Protein AF-A0A0Q9PG73-F1 (afdb_monomer_lite)

pLDDT: mean 90.44, std 10.52, range [40.94, 98.5]

Radius of gyration: 29.48 Å; chains: 1; bounding box: 62×50×81 Å

Structure (mmCIF, N/CA/C/O backbone):
data_AF-A0A0Q9PG73-F1
#
_entry.id   AF-A0A0Q9PG73-F1
#
loop_
_atom_site.group_PDB
_atom_site.id
_atom_site.type_symbol
_atom_site.label_atom_id
_atom_site.label_alt_id
_atom_site.label_comp_id
_atom_site.label_asym_id
_atom_site.label_entity_id
_atom_site.label_seq_id
_atom_site.pdbx_PDB_ins_code
_atom_site.Cartn_x
_atom_site.Cartn_y
_atom_site.Cartn_z
_atom_site.occupancy
_atom_site.B_iso_or_equiv
_atom_site.auth_seq_id
_atom_site.auth_comp_id
_atom_site.auth_asym_id
_atom_site.auth_atom_id
_atom_site.pdbx_PDB_model_num
ATOM 1 N N . MET A 1 1 ? -21.170 -29.227 -7.317 1.00 40.94 1 MET A N 1
ATOM 2 C CA . MET A 1 1 ? -20.115 -28.206 -7.145 1.00 40.94 1 MET A CA 1
ATOM 3 C C . MET A 1 1 ? -20.788 -26.992 -6.541 1.00 40.94 1 MET A C 1
ATOM 5 O O . MET A 1 1 ? -21.619 -26.403 -7.214 1.00 40.94 1 MET A O 1
ATOM 9 N N . THR A 1 2 ? -20.530 -26.699 -5.271 1.00 44.09 2 THR A N 1
ATOM 10 C CA . THR A 1 2 ? -21.043 -25.506 -4.589 1.00 44.09 2 THR A CA 1
ATOM 11 C C . THR A 1 2 ? -20.292 -24.286 -5.115 1.00 44.09 2 THR A C 1
ATOM 13 O O . THR A 1 2 ? -19.067 -24.222 -5.042 1.00 44.09 2 THR A O 1
ATOM 16 N N . THR A 1 3 ? -21.015 -23.360 -5.733 1.00 53.47 3 THR A N 1
ATOM 17 C CA . THR A 1 3 ? -20.531 -22.005 -6.008 1.00 53.47 3 THR A CA 1
ATOM 18 C C . THR A 1 3 ? -20.225 -21.351 -4.664 1.00 53.47 3 THR A C 1
ATOM 20 O O . THR A 1 3 ? -21.107 -21.327 -3.810 1.00 53.47 3 THR A O 1
ATOM 23 N N . MET A 1 4 ? -18.985 -20.902 -4.438 1.00 59.22 4 MET A N 1
ATOM 24 C CA . MET A 1 4 ? -18.687 -20.098 -3.249 1.00 59.22 4 MET A CA 1
ATOM 25 C C . MET A 1 4 ? -19.443 -18.776 -3.366 1.00 59.22 4 MET A C 1
ATOM 27 O O . MET A 1 4 ? -19.473 -18.181 -4.446 1.00 59.22 4 MET A O 1
ATOM 31 N N . GLU A 1 5 ? -20.095 -18.368 -2.283 1.00 69.62 5 GLU A N 1
ATOM 32 C CA . GLU A 1 5 ? -20.787 -17.086 -2.228 1.00 69.62 5 GLU A CA 1
ATOM 33 C C . GLU A 1 5 ? -19.763 -15.939 -2.304 1.00 69.62 5 GLU A C 1
ATOM 35 O O . GLU A 1 5 ? -18.642 -16.081 -1.807 1.00 69.62 5 GLU A O 1
ATOM 40 N N . PRO A 1 6 ? -20.095 -14.828 -2.982 1.00 75.75 6 PRO A N 1
ATOM 41 C CA . PRO A 1 6 ? -19.222 -13.663 -3.037 1.00 75.75 6 PRO A CA 1
ATOM 42 C C . PRO A 1 6 ? -19.011 -13.085 -1.632 1.00 75.75 6 PRO A C 1
ATOM 44 O O . PRO A 1 6 ? -19.970 -12.871 -0.895 1.00 75.75 6 PRO A O 1
ATOM 47 N N . ILE A 1 7 ? -17.752 -12.806 -1.290 1.00 84.50 7 ILE A N 1
ATOM 48 C CA . ILE A 1 7 ? -17.371 -12.166 -0.027 1.00 84.50 7 ILE A CA 1
ATOM 49 C C . ILE A 1 7 ? -17.386 -10.654 -0.230 1.00 84.50 7 ILE A C 1
ATOM 51 O O . ILE A 1 7 ? -16.750 -10.141 -1.153 1.00 84.50 7 ILE A O 1
ATOM 55 N N . PHE A 1 8 ? -18.066 -9.943 0.662 1.00 90.50 8 PHE A N 1
ATOM 56 C CA . PHE A 1 8 ? -18.038 -8.487 0.731 1.00 90.50 8 PHE A CA 1
ATOM 57 C C . PHE A 1 8 ? -17.274 -8.062 1.982 1.00 90.50 8 PHE A C 1
ATOM 59 O O . PHE A 1 8 ? -17.394 -8.687 3.031 1.00 90.50 8 PHE A O 1
ATOM 66 N N . PHE A 1 9 ? -16.494 -6.994 1.894 1.00 94.69 9 PHE A N 1
ATOM 67 C CA . PHE A 1 9 ? -15.826 -6.393 3.045 1.00 94.69 9 PHE A CA 1
ATOM 68 C C . PHE A 1 9 ? -15.816 -4.876 2.890 1.00 94.69 9 PHE A C 1
ATOM 70 O O . PHE A 1 9 ? -15.986 -4.361 1.783 1.00 94.69 9 PHE A O 1
ATOM 77 N N . ILE A 1 10 ? -15.633 -4.166 3.999 1.00 97.44 10 ILE A N 1
ATOM 78 C CA . ILE A 1 10 ? -15.478 -2.710 3.993 1.00 97.44 10 ILE A CA 1
ATOM 79 C C . ILE A 1 10 ? -14.014 -2.363 4.209 1.00 97.44 10 ILE A C 1
ATOM 81 O O . ILE A 1 10 ? -13.344 -2.962 5.047 1.00 97.44 10 ILE A O 1
ATOM 85 N N . HIS A 1 11 ? -13.536 -1.366 3.473 1.00 97.75 11 HIS A N 1
ATOM 86 C CA . HIS A 1 11 ? -12.210 -0.794 3.641 1.00 97.75 11 HIS A CA 1
ATOM 87 C C . HIS A 1 11 ? -12.336 0.682 4.021 1.00 97.75 11 HIS A C 1
ATOM 89 O O . HIS A 1 11 ? -12.923 1.474 3.288 1.00 97.75 11 HIS A O 1
ATOM 95 N N . LEU A 1 12 ? -11.811 1.020 5.193 1.00 97.69 12 LEU A N 1
ATOM 96 C CA . LEU A 1 12 ? -11.658 2.369 5.723 1.00 97.69 12 LEU A CA 1
ATOM 97 C C . LEU A 1 12 ? -10.162 2.670 5.891 1.00 97.69 12 LEU A C 1
ATOM 99 O O . LEU A 1 12 ? -9.329 1.764 5.942 1.00 97.69 12 LEU A O 1
ATOM 103 N N . THR A 1 13 ? -9.808 3.945 6.001 1.00 97.06 13 THR A N 1
ATOM 104 C CA . THR A 1 13 ? -8.422 4.385 6.198 1.00 97.06 13 THR A CA 1
ATOM 105 C C . THR A 1 13 ? -8.398 5.772 6.836 1.00 97.06 13 THR A C 1
ATOM 107 O O . THR A 1 13 ? -9.412 6.473 6.777 1.00 97.06 13 THR A O 1
ATOM 110 N N . ASP A 1 14 ? -7.273 6.143 7.451 1.00 95.56 14 ASP A N 1
ATOM 111 C CA . ASP A 1 14 ? -6.973 7.508 7.908 1.00 95.56 14 ASP A CA 1
ATOM 112 C C . ASP A 1 14 ? -8.052 8.078 8.842 1.00 95.56 14 ASP A C 1
ATOM 114 O O . ASP A 1 14 ? -8.561 9.192 8.683 1.00 95.56 14 ASP A O 1
ATOM 118 N N . ILE A 1 15 ? -8.447 7.270 9.829 1.00 96.56 15 ILE A N 1
ATOM 119 C CA . ILE A 1 15 ? -9.531 7.621 10.752 1.00 96.56 15 ILE A CA 1
ATOM 120 C C . ILE A 1 15 ? -9.100 8.646 11.808 1.00 96.56 15 ILE A C 1
ATOM 122 O O . ILE A 1 15 ? -9.974 9.307 12.362 1.00 96.56 15 ILE A O 1
ATOM 126 N N . HIS A 1 16 ? -7.795 8.790 12.082 1.00 96.75 16 HIS A N 1
ATOM 127 C CA . HIS A 1 16 ? -7.194 9.793 12.971 1.00 96.75 16 HIS A CA 1
ATOM 128 C C . HIS A 1 16 ? -8.004 10.081 14.245 1.00 96.75 16 HIS A C 1
ATOM 130 O O . HIS A 1 16 ? -8.399 11.215 14.529 1.00 96.75 16 HIS A O 1
ATOM 136 N N . ILE A 1 17 ? -8.286 9.037 15.018 1.00 97.06 17 ILE A N 1
ATOM 137 C CA . ILE A 1 17 ? -9.048 9.152 16.258 1.00 97.06 17 ILE A CA 1
ATOM 138 C C . ILE A 1 17 ? -8.227 9.875 17.332 1.00 97.06 17 ILE A C 1
ATOM 140 O O . ILE A 1 17 ? -7.039 9.614 17.514 1.00 97.06 17 ILE A O 1
ATOM 144 N N . SER A 1 18 ? -8.897 10.753 18.073 1.00 95.31 18 SER A N 1
ATOM 145 C CA . SER A 1 18 ? -8.363 11.402 19.270 1.00 95.31 18 SER A CA 1
ATOM 146 C C . SER A 1 18 ? -9.252 11.095 20.468 1.00 95.31 18 SER A C 1
ATOM 148 O O . SER A 1 18 ? -10.478 11.004 20.338 1.00 95.31 18 SER A O 1
ATOM 150 N N . ALA A 1 19 ? -8.645 10.957 21.642 1.00 95.19 19 ALA A N 1
ATOM 151 C CA . ALA A 1 19 ? -9.358 10.850 22.901 1.00 95.19 19 ALA A CA 1
ATOM 152 C C . ALA A 1 19 ? -10.212 12.109 23.180 1.00 95.19 19 ALA A C 1
ATOM 154 O O . ALA A 1 19 ? -9.861 13.216 22.749 1.00 95.19 19 ALA A O 1
ATOM 155 N N . PRO A 1 20 ? -11.336 11.975 23.913 1.00 93.44 20 PRO A N 1
ATOM 156 C CA . PRO A 1 20 ? -12.199 13.103 24.245 1.00 93.44 20 PRO A CA 1
ATOM 157 C C . PRO A 1 20 ? -11.446 14.242 24.944 1.00 93.44 20 PRO A C 1
ATOM 159 O O . PRO A 1 20 ? -10.682 14.014 25.875 1.00 93.44 20 PRO A O 1
ATOM 162 N N . GLY A 1 21 ? -11.713 15.484 24.534 1.00 89.88 21 GLY A N 1
ATOM 163 C CA . GLY A 1 21 ? -11.092 16.684 25.113 1.00 89.88 21 GLY A CA 1
ATOM 164 C C . GLY A 1 21 ? -9.835 17.168 24.385 1.00 89.88 21 GLY A C 1
ATOM 165 O O . GLY A 1 21 ? -9.362 18.271 24.667 1.00 89.88 21 GLY A O 1
ATOM 166 N N . LYS A 1 22 ? -9.328 16.401 23.416 1.00 91.94 22 LYS A N 1
ATOM 167 C CA . LYS A 1 22 ? -8.266 16.839 22.506 1.00 91.94 22 LYS A CA 1
ATOM 168 C C . LYS A 1 22 ? -8.801 17.708 21.371 1.00 91.94 22 LYS A C 1
ATOM 170 O O . LYS A 1 22 ? -10.003 17.787 21.125 1.00 91.94 22 LYS A O 1
ATOM 175 N N . LYS A 1 23 ? -7.892 18.411 20.690 1.00 88.12 23 LYS A N 1
ATOM 176 C CA . LYS A 1 23 ? -8.254 19.308 19.590 1.00 88.12 23 LYS A CA 1
ATOM 177 C C . LYS A 1 23 ? -8.699 18.484 18.369 1.00 88.12 23 LYS A C 1
ATOM 179 O O . LYS A 1 23 ? -7.921 17.656 17.910 1.00 88.12 23 LYS A O 1
ATOM 184 N N . PRO A 1 24 ? -9.880 18.755 17.790 1.00 85.31 24 PRO A N 1
ATOM 185 C CA . PRO A 1 24 ? -10.366 18.009 16.636 1.00 85.31 24 PRO A CA 1
ATOM 186 C C . PRO A 1 24 ? -9.544 18.279 15.371 1.00 85.31 24 PRO A C 1
ATOM 188 O O . PRO A 1 24 ? -9.166 19.424 15.078 1.00 85.31 24 PRO A O 1
ATOM 191 N N . LEU A 1 25 ? -9.339 17.229 14.575 1.00 86.19 25 LEU A N 1
ATOM 192 C CA . LEU A 1 25 ? -8.678 17.295 13.275 1.00 86.19 25 LEU A CA 1
ATOM 193 C C . LEU A 1 25 ? -9.542 18.096 12.293 1.00 86.19 25 LEU A C 1
ATOM 195 O O . LEU A 1 25 ? -10.678 17.735 12.007 1.00 86.19 25 LEU A O 1
ATOM 199 N N . PHE A 1 26 ? -9.027 19.225 11.800 1.00 88.31 26 PHE A N 1
ATOM 200 C CA . PHE A 1 26 ? -9.772 20.161 10.939 1.00 88.31 26 PHE A CA 1
ATOM 201 C C . PHE A 1 26 ? -11.131 20.622 11.511 1.00 88.31 26 PHE A C 1
ATOM 203 O O . PHE A 1 26 ? -12.021 21.013 10.758 1.00 88.31 26 PHE A O 1
ATOM 210 N N . GLY A 1 27 ? -11.303 20.599 12.839 1.00 87.50 27 GLY A N 1
ATOM 211 C CA . GLY A 1 27 ? -12.587 20.918 13.473 1.00 87.50 27 GLY A CA 1
ATOM 212 C C . GLY A 1 27 ? -13.641 19.811 13.354 1.00 87.50 27 GLY A C 1
ATOM 213 O O . GLY A 1 27 ? -14.810 20.067 13.629 1.00 87.50 27 GLY A O 1
ATOM 214 N N . LEU A 1 28 ? -13.249 18.607 12.931 1.00 89.25 28 LEU A N 1
ATOM 215 C CA . LEU A 1 28 ? -14.112 17.440 12.814 1.00 89.25 28 LEU A CA 1
ATOM 216 C C . LEU A 1 28 ? -13.877 16.470 13.973 1.00 89.25 28 LEU A C 1
ATOM 218 O O . LEU A 1 28 ? -12.748 16.073 14.258 1.00 89.25 28 LEU A O 1
ATOM 222 N N . GLU A 1 29 ? -14.971 16.035 14.591 1.00 92.94 29 GLU A N 1
ATOM 223 C CA . GLU A 1 29 ? -14.966 14.934 15.551 1.00 92.94 29 GLU A CA 1
ATOM 224 C C . GLU A 1 29 ? -14.886 13.601 14.801 1.00 92.94 29 GLU A C 1
ATOM 226 O O . GLU A 1 29 ? -15.895 13.012 14.400 1.00 92.94 29 GLU A O 1
ATOM 231 N N . MET A 1 30 ? -13.662 13.117 14.582 1.00 95.12 30 MET A N 1
ATOM 232 C CA . MET A 1 30 ? -13.415 11.899 13.803 1.00 95.12 30 MET A CA 1
ATOM 233 C C . MET A 1 30 ? -14.081 10.658 14.407 1.00 95.12 30 MET A C 1
ATOM 235 O O . MET A 1 30 ? -14.557 9.791 13.674 1.00 95.12 30 MET A O 1
ATOM 239 N N . SER A 1 31 ? -14.220 10.609 15.736 1.00 95.69 31 SER A N 1
ATOM 240 C CA . SER A 1 31 ? -14.957 9.531 16.402 1.00 95.69 31 SER A CA 1
ATOM 241 C C . SER A 1 31 ? -16.438 9.501 16.007 1.00 95.69 31 SER A C 1
ATOM 243 O O . SER A 1 31 ? -16.994 8.426 15.806 1.00 95.69 31 SER A O 1
ATOM 245 N N . GLU A 1 32 ? -17.088 10.653 15.823 1.00 95.38 32 GLU A N 1
ATOM 246 C CA . GLU A 1 32 ? -18.475 10.719 15.347 1.00 95.38 32 GLU A CA 1
ATOM 247 C C . GLU A 1 32 ? -18.589 10.335 13.871 1.00 95.38 32 GLU A C 1
ATOM 249 O O . GLU A 1 32 ? -19.537 9.651 13.485 1.00 95.38 32 GLU A O 1
ATOM 254 N N . LYS A 1 33 ? -17.605 10.720 13.048 1.00 96.31 33 LYS A N 1
ATOM 255 C CA . LYS A 1 33 ? -17.539 10.320 11.634 1.00 96.31 33 LYS A CA 1
ATOM 256 C C . LYS A 1 33 ? -17.417 8.809 11.480 1.00 96.31 33 LYS A C 1
ATOM 258 O O . LYS A 1 33 ? -18.149 8.236 10.676 1.00 96.31 33 LYS A O 1
ATOM 263 N N . LEU A 1 34 ? -16.563 8.170 12.278 1.00 97.56 34 LEU A N 1
ATOM 264 C CA . LEU A 1 34 ? -16.428 6.717 12.279 1.00 97.56 34 LEU A CA 1
ATOM 265 C C . LEU A 1 34 ? -17.736 6.037 12.701 1.00 97.56 34 LEU A C 1
ATOM 267 O O . LEU A 1 34 ? -18.209 5.152 11.995 1.00 97.56 34 LEU A O 1
ATOM 271 N N . ARG A 1 35 ? -18.384 6.504 13.779 1.00 97.88 35 ARG A N 1
ATOM 272 C CA . ARG A 1 35 ? -19.700 5.985 14.202 1.00 97.88 35 ARG A CA 1
ATOM 273 C C . ARG A 1 35 ? -20.760 6.122 13.111 1.00 97.88 35 ARG A C 1
ATOM 275 O O . ARG A 1 35 ? -21.555 5.208 12.908 1.00 97.88 35 ARG A O 1
ATOM 282 N N . ALA A 1 36 ? -20.782 7.252 12.406 1.00 97.69 36 ALA A N 1
ATOM 283 C CA . ALA A 1 36 ? -21.707 7.474 11.300 1.00 97.69 36 ALA A CA 1
ATOM 284 C C . ALA A 1 36 ? -21.437 6.511 10.132 1.00 97.69 36 ALA A C 1
ATOM 286 O O . ALA A 1 36 ? -22.379 5.906 9.623 1.00 97.69 36 ALA A O 1
ATOM 287 N N . ALA A 1 37 ? -20.168 6.305 9.766 1.00 97.25 37 ALA A N 1
ATOM 288 C CA . ALA A 1 37 ? -19.780 5.332 8.747 1.00 97.25 37 ALA A CA 1
ATOM 289 C C . ALA A 1 37 ? -20.182 3.904 9.153 1.00 97.25 37 ALA A C 1
ATOM 291 O O . ALA A 1 37 ? -20.825 3.200 8.380 1.00 97.25 37 ALA A O 1
ATOM 292 N N . CYS A 1 38 ? -19.906 3.488 10.392 1.00 97.44 38 CYS A N 1
ATOM 293 C CA . CYS A 1 38 ? -20.338 2.192 10.919 1.00 97.44 38 CYS A CA 1
ATOM 294 C C . CYS A 1 38 ? -21.868 2.053 10.947 1.00 97.44 38 CYS A C 1
ATOM 296 O O . CYS A 1 38 ? -22.396 0.977 10.664 1.00 97.44 38 CYS A O 1
ATOM 298 N N . ALA A 1 39 ? -22.605 3.131 11.225 1.00 97.19 39 ALA A N 1
ATOM 299 C CA . ALA A 1 39 ? -24.062 3.130 11.140 1.00 97.19 39 ALA A CA 1
ATOM 300 C C . ALA A 1 39 ? -24.573 2.905 9.714 1.00 97.19 39 ALA A C 1
ATOM 302 O O . ALA A 1 39 ? -25.528 2.150 9.538 1.00 97.19 39 ALA A O 1
ATOM 303 N N . GLU A 1 40 ? -23.925 3.499 8.714 1.00 97.12 40 GLU A N 1
ATOM 304 C CA . GLU A 1 40 ? -24.236 3.282 7.300 1.00 97.12 40 GLU A CA 1
ATOM 305 C C . GLU A 1 40 ? -23.885 1.859 6.847 1.00 97.12 40 GLU A C 1
ATOM 307 O O . GLU A 1 40 ? -24.686 1.210 6.181 1.00 97.12 40 GLU A O 1
ATOM 312 N N . ILE A 1 41 ? -22.758 1.298 7.297 1.00 96.12 41 ILE A N 1
ATOM 313 C CA . ILE A 1 41 ? -22.391 -0.097 6.998 1.00 96.12 41 ILE A CA 1
ATOM 314 C C . ILE A 1 41 ? -23.504 -1.069 7.430 1.00 96.12 41 ILE A C 1
ATOM 316 O O . ILE A 1 41 ? -23.811 -2.023 6.713 1.00 96.12 41 ILE A O 1
ATOM 320 N N . ARG A 1 42 ? -24.173 -0.816 8.564 1.00 95.06 42 ARG A N 1
ATOM 321 C CA . ARG A 1 42 ? -25.283 -1.666 9.037 1.00 95.06 42 ARG A CA 1
ATOM 322 C C . ARG A 1 42 ? -26.501 -1.651 8.110 1.00 95.06 42 ARG A C 1
ATOM 324 O O . ARG A 1 42 ? -27.248 -2.637 8.094 1.00 95.06 42 ARG A O 1
ATOM 331 N N . THR A 1 43 ? -26.715 -0.575 7.352 1.00 95.81 43 THR A N 1
ATOM 332 C CA . THR A 1 43 ? -27.872 -0.426 6.454 1.00 95.81 43 THR A CA 1
ATOM 333 C C . THR A 1 43 ? -27.640 -1.019 5.068 1.00 95.81 43 THR A C 1
ATOM 335 O O . THR A 1 43 ? -28.606 -1.169 4.321 1.00 95.81 43 THR A O 1
ATOM 338 N N . LEU A 1 44 ? -26.407 -1.419 4.738 1.00 94.12 44 LEU A N 1
ATOM 339 C CA . LEU A 1 44 ? -26.089 -2.049 3.459 1.00 94.12 44 LEU A CA 1
ATOM 340 C C . LEU A 1 44 ? -26.901 -3.337 3.244 1.00 94.12 44 LEU A C 1
ATOM 342 O O . LEU A 1 44 ? -27.067 -4.161 4.157 1.00 94.12 44 LEU A O 1
ATOM 346 N N . GLU A 1 45 ? -27.387 -3.504 2.011 1.00 90.06 45 GLU A N 1
ATOM 347 C CA . GLU A 1 45 ? -28.068 -4.722 1.554 1.00 90.06 45 GLU A CA 1
ATOM 348 C C . GLU A 1 45 ? -27.088 -5.898 1.474 1.00 90.06 45 GLU A C 1
ATOM 350 O O . GLU A 1 45 ? -27.367 -6.980 1.990 1.00 90.06 45 GLU A O 1
ATOM 355 N N . ALA A 1 46 ? -25.911 -5.668 0.881 1.00 87.62 46 ALA A N 1
ATOM 356 C CA . ALA A 1 46 ? -24.807 -6.616 0.917 1.00 87.62 46 ALA A CA 1
ATOM 357 C C . ALA A 1 46 ? -24.172 -6.592 2.312 1.00 87.62 46 ALA A C 1
ATOM 359 O O . ALA A 1 46 ? -23.627 -5.571 2.729 1.00 87.62 46 ALA A O 1
ATOM 360 N N . LYS A 1 47 ? -24.255 -7.710 3.041 1.00 89.06 47 LYS A N 1
ATOM 361 C CA . LYS A 1 47 ? -23.671 -7.828 4.380 1.00 89.06 47 LYS A CA 1
ATOM 362 C C . LYS A 1 47 ? -22.171 -8.119 4.276 1.00 89.06 47 LYS A C 1
ATOM 364 O O . LYS A 1 47 ? -21.817 -9.164 3.732 1.00 89.06 47 LYS A O 1
ATOM 369 N N . PRO A 1 48 ? -21.294 -7.216 4.751 1.00 93.69 48 PRO A N 1
ATOM 370 C CA . PRO A 1 48 ? -19.863 -7.479 4.753 1.00 93.69 48 PRO A CA 1
ATOM 371 C C . PRO A 1 48 ? -19.505 -8.548 5.791 1.00 93.69 48 PRO A C 1
ATOM 373 O O . PRO A 1 48 ? -20.146 -8.626 6.834 1.00 93.69 48 PRO A O 1
ATOM 376 N N . SER A 1 49 ? -18.468 -9.341 5.520 1.00 94.56 49 SER A N 1
ATOM 377 C CA . SER A 1 49 ? -17.938 -10.358 6.440 1.00 94.56 49 SER A CA 1
ATOM 378 C C . SER A 1 49 ? -16.963 -9.771 7.469 1.00 94.56 49 SER A C 1
ATOM 380 O O . SER A 1 49 ? -16.766 -10.360 8.526 1.00 94.56 49 SER A O 1
ATOM 382 N N . PHE A 1 50 ? -16.322 -8.639 7.159 1.00 96.50 50 PHE A N 1
ATOM 383 C CA . PHE A 1 50 ? -15.377 -7.937 8.035 1.00 96.50 50 PHE A CA 1
ATOM 384 C C . PHE A 1 50 ? -15.148 -6.489 7.566 1.00 96.50 50 PHE A C 1
ATOM 386 O O . PHE A 1 50 ? -15.506 -6.113 6.442 1.00 96.50 50 PHE A O 1
ATOM 393 N N . VAL A 1 51 ? -14.520 -5.685 8.424 1.00 98.00 51 VAL A N 1
ATOM 394 C CA . VAL A 1 51 ? -14.032 -4.332 8.117 1.00 98.00 51 VAL A CA 1
ATOM 395 C C . VAL A 1 51 ? -12.507 -4.309 8.226 1.00 98.00 51 VAL A C 1
ATOM 397 O O . VAL A 1 51 ? -11.942 -4.939 9.115 1.00 98.00 51 VAL A O 1
ATOM 400 N N . VAL A 1 52 ? -11.834 -3.578 7.341 1.00 98.25 52 VAL A N 1
ATOM 401 C CA . VAL A 1 52 ? -10.395 -3.288 7.416 1.00 98.25 52 VAL A CA 1
ATOM 402 C C . VAL A 1 52 ? -10.185 -1.786 7.554 1.00 98.25 52 VAL A C 1
ATOM 404 O O . VAL A 1 52 ? -10.757 -1.024 6.781 1.00 98.25 52 VAL A O 1
ATOM 407 N N . ILE A 1 53 ? -9.333 -1.371 8.490 1.00 98.44 53 ILE A N 1
ATOM 408 C CA . ILE A 1 53 ? -8.846 0.003 8.645 1.00 98.44 53 ILE A CA 1
ATOM 409 C C . ILE A 1 53 ? -7.337 0.004 8.370 1.00 98.44 53 ILE A C 1
ATOM 411 O O . ILE A 1 53 ? -6.566 -0.577 9.133 1.00 98.44 53 ILE A O 1
ATOM 415 N N . SER A 1 54 ? -6.903 0.609 7.264 1.00 96.94 54 SER A N 1
ATOM 416 C CA . SER A 1 54 ? -5.548 0.411 6.719 1.00 96.94 54 SER A CA 1
ATOM 417 C C . SER A 1 54 ? -4.465 1.386 7.195 1.00 96.94 54 SER A C 1
ATOM 419 O O . SER A 1 54 ? -3.485 1.578 6.480 1.00 96.94 54 SER A O 1
ATOM 421 N N . GLY A 1 55 ? -4.600 1.969 8.384 1.00 94.56 55 GLY A N 1
ATOM 422 C CA . GLY A 1 55 ? -3.580 2.845 8.962 1.00 94.56 55 GLY A CA 1
ATOM 423 C C . GLY A 1 55 ? -4.101 4.206 9.389 1.00 94.56 55 GLY A C 1
ATOM 424 O O . GLY A 1 55 ? -5.282 4.518 9.214 1.00 94.56 55 GLY A O 1
ATOM 425 N N . ASP A 1 56 ? -3.191 4.974 9.988 1.00 96.06 56 ASP A N 1
ATOM 426 C CA . ASP A 1 56 ? -3.413 6.301 10.557 1.00 96.06 56 ASP A CA 1
ATOM 427 C C . ASP A 1 56 ? -4.632 6.296 11.487 1.00 96.06 56 ASP A C 1
ATOM 429 O O . ASP A 1 56 ? -5.612 7.034 11.342 1.00 96.06 56 ASP A O 1
ATOM 433 N N . LEU A 1 57 ? -4.570 5.365 12.446 1.00 97.31 57 LEU A N 1
ATOM 434 C CA . LEU A 1 57 ? -5.671 5.044 13.347 1.00 97.31 57 LEU A CA 1
ATOM 435 C C . LEU A 1 57 ? -5.938 6.174 14.339 1.00 97.31 57 LEU A C 1
ATOM 437 O O . LEU A 1 57 ? -7.082 6.419 14.722 1.00 97.31 57 LEU A O 1
ATOM 441 N N . THR A 1 58 ? -4.882 6.855 14.770 1.00 95.94 58 THR A N 1
ATOM 442 C CA . THR A 1 58 ? -4.943 7.934 15.760 1.00 95.94 58 THR A CA 1
ATOM 443 C C . THR A 1 58 ? -4.322 9.220 15.220 1.00 95.94 58 THR A C 1
ATOM 445 O O . THR A 1 58 ? -3.621 9.209 14.206 1.00 95.94 58 THR A O 1
ATOM 448 N N . HIS A 1 59 ? -4.646 10.361 15.836 1.00 93.25 59 HIS A N 1
ATOM 449 C CA . HIS A 1 59 ? -4.094 11.650 15.410 1.00 93.25 59 HIS A CA 1
ATOM 450 C C . HIS A 1 59 ? -2.752 11.969 16.077 1.00 93.25 59 HIS A C 1
ATOM 452 O O . HIS A 1 59 ? -1.783 12.248 15.370 1.00 93.25 59 HIS A O 1
ATOM 458 N N . ASP A 1 60 ? -2.697 11.924 17.415 1.00 91.31 60 ASP A N 1
ATOM 459 C CA . ASP A 1 60 ? -1.479 12.253 18.166 1.00 91.31 60 ASP A CA 1
ATOM 460 C C . ASP A 1 60 ? -0.623 11.012 18.444 1.00 91.31 60 ASP A C 1
ATOM 462 O O . ASP A 1 60 ? 0.581 11.136 18.678 1.00 91.31 60 ASP A O 1
ATOM 466 N N . GLY A 1 61 ? -1.227 9.818 18.410 1.00 92.06 61 GLY A N 1
ATOM 467 C CA . GLY A 1 61 ? -0.482 8.568 18.518 1.00 92.06 61 GLY A CA 1
ATOM 468 C C . GLY A 1 61 ? -0.050 8.192 19.932 1.00 92.06 61 GLY A C 1
ATOM 469 O O . GLY A 1 61 ? 0.860 7.379 20.106 1.00 92.06 61 GLY A O 1
ATOM 470 N N . ASP A 1 62 ? -0.676 8.778 20.953 1.00 94.81 62 ASP A N 1
ATOM 471 C CA . ASP A 1 62 ? -0.383 8.469 22.349 1.00 94.81 62 ASP A CA 1
ATOM 472 C C . ASP A 1 62 ? -1.288 7.380 22.942 1.00 94.81 62 ASP A C 1
ATOM 474 O O . ASP A 1 62 ? -2.254 6.898 22.348 1.00 94.81 62 ASP A O 1
ATOM 478 N N . LEU A 1 63 ? -0.931 6.957 24.154 1.00 97.12 63 LEU A N 1
ATOM 479 C CA . LEU A 1 63 ? -1.582 5.858 24.860 1.00 97.12 63 LEU A CA 1
ATOM 480 C C . LEU A 1 63 ? -3.071 6.118 25.136 1.00 97.12 63 LEU A C 1
ATOM 482 O O . LEU A 1 63 ? -3.871 5.180 25.160 1.00 97.12 63 LEU A O 1
ATOM 486 N N . GLU A 1 64 ? -3.451 7.373 25.378 1.00 97.56 64 GLU A N 1
ATOM 487 C CA . GLU A 1 64 ? -4.840 7.727 25.663 1.00 97.56 64 GLU A CA 1
ATOM 488 C C . GLU A 1 64 ? -5.704 7.581 24.408 1.00 97.56 64 GLU A C 1
ATOM 490 O O . GLU A 1 64 ? -6.790 6.993 24.481 1.00 97.56 64 GLU A O 1
ATOM 495 N N . ASP A 1 65 ? -5.190 8.020 23.255 1.00 96.94 65 ASP A N 1
ATOM 496 C CA . ASP A 1 65 ? -5.853 7.849 21.961 1.00 96.94 65 ASP A CA 1
ATOM 497 C C . ASP A 1 65 ? -6.085 6.372 21.645 1.00 96.94 65 ASP A C 1
ATOM 499 O O . ASP A 1 65 ? -7.199 6.000 21.279 1.00 96.94 65 ASP A O 1
ATOM 503 N N . TYR A 1 66 ? -5.088 5.506 21.850 1.00 98.44 66 TYR A N 1
ATOM 504 C CA . TYR A 1 66 ? -5.238 4.072 21.579 1.00 98.44 66 TYR A CA 1
ATOM 505 C C . TYR A 1 66 ? -6.215 3.371 22.526 1.00 98.44 66 TYR A C 1
ATOM 507 O O . TYR A 1 66 ? -7.020 2.554 22.075 1.00 98.44 66 TYR A O 1
ATOM 515 N N . ARG A 1 67 ? -6.224 3.728 23.817 1.00 98.50 67 ARG A N 1
ATOM 516 C CA . ARG A 1 67 ? -7.222 3.209 24.773 1.00 98.50 67 ARG A CA 1
ATOM 517 C C . ARG A 1 67 ? -8.637 3.642 24.409 1.00 98.50 67 ARG A C 1
ATOM 519 O O . ARG A 1 67 ? -9.591 2.885 24.602 1.00 98.50 67 ARG A O 1
ATOM 526 N N . PHE A 1 68 ? -8.799 4.866 23.913 1.00 98.31 68 PHE A N 1
ATOM 527 C CA . PHE A 1 68 ? -10.089 5.342 23.433 1.00 98.31 68 PHE A CA 1
ATOM 528 C C . PHE A 1 68 ? -10.492 4.665 22.118 1.00 98.31 68 PHE A C 1
ATOM 530 O O . PHE A 1 68 ? -11.629 4.204 22.007 1.00 98.31 68 PHE A O 1
ATOM 537 N N . LEU A 1 69 ? -9.563 4.535 21.167 1.00 98.44 69 LEU A N 1
ATOM 538 C CA . LEU A 1 69 ? -9.755 3.816 19.908 1.00 98.44 69 LEU A CA 1
ATOM 539 C C . LEU A 1 69 ? -10.223 2.381 20.160 1.00 98.44 69 LEU A C 1
ATOM 541 O O . LEU A 1 69 ? -11.194 1.957 19.543 1.00 98.44 69 LEU A O 1
ATOM 545 N N . LYS A 1 70 ? -9.593 1.655 21.093 1.00 98.50 70 LYS A N 1
ATOM 546 C CA . LYS A 1 70 ? -9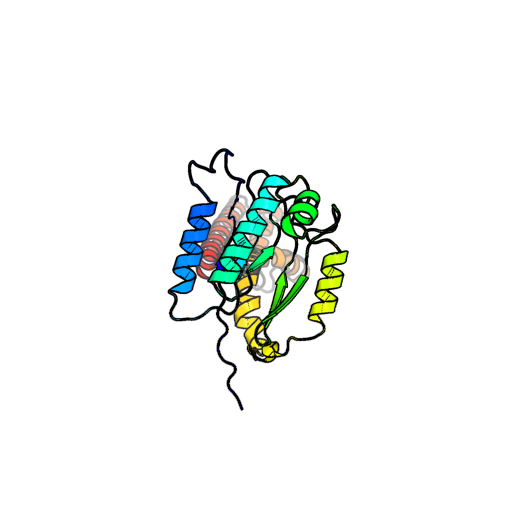.988 0.289 21.463 1.00 98.50 70 LYS A CA 1
ATOM 547 C C . LYS A 1 70 ? -11.445 0.220 21.898 1.00 98.50 70 LYS A C 1
ATOM 549 O O . LYS A 1 70 ? -12.224 -0.527 21.320 1.00 98.50 70 LYS A O 1
ATOM 554 N N . LYS A 1 71 ? -11.842 1.071 22.850 1.00 98.50 71 LYS A N 1
ATOM 555 C CA . LYS A 1 71 ? -13.234 1.147 23.327 1.00 98.50 71 LYS A CA 1
ATOM 556 C C . LYS A 1 71 ? -14.215 1.499 22.210 1.00 98.50 71 LYS A C 1
ATOM 558 O O . LYS A 1 71 ? -15.333 0.992 22.203 1.00 98.50 71 LYS A O 1
ATOM 563 N N . LEU A 1 72 ? -13.820 2.395 21.305 1.00 98.50 72 LEU A N 1
ATOM 564 C CA . LEU A 1 72 ? -14.635 2.801 20.164 1.00 98.50 72 LEU A CA 1
ATOM 565 C C . LEU A 1 72 ? -14.826 1.641 19.181 1.00 98.50 72 LEU A C 1
ATOM 567 O O . LEU A 1 72 ? -15.963 1.342 18.828 1.00 98.50 72 LEU A O 1
ATOM 571 N N . LEU A 1 73 ? -13.743 0.978 18.773 1.00 98.44 73 LEU A N 1
ATOM 572 C CA . LEU A 1 73 ? -13.802 -0.135 17.828 1.00 98.44 73 LEU A CA 1
ATOM 573 C C . LEU A 1 73 ? -14.483 -1.368 18.426 1.00 98.44 73 LEU A C 1
ATOM 575 O O . LEU A 1 73 ? -15.293 -1.965 17.731 1.00 98.44 73 LEU A O 1
ATOM 579 N N . ASP A 1 74 ? -14.275 -1.687 19.707 1.00 98.50 74 ASP A N 1
ATOM 580 C CA . ASP A 1 74 ? -15.001 -2.769 20.393 1.00 98.50 74 ASP A CA 1
ATOM 581 C C . ASP A 1 74 ? -16.519 -2.532 20.377 1.00 98.50 74 ASP A C 1
ATOM 583 O O . ASP A 1 74 ? -17.309 -3.455 20.167 1.00 98.50 74 ASP A O 1
ATOM 587 N N . ALA A 1 75 ? -16.943 -1.283 20.598 1.00 98.38 75 ALA A N 1
ATOM 588 C CA . ALA A 1 75 ? -18.353 -0.919 20.566 1.00 98.38 75 ALA A CA 1
ATOM 589 C C . ALA A 1 75 ? -18.934 -1.027 19.149 1.00 98.38 75 ALA A C 1
ATOM 591 O O . ALA A 1 75 ? -20.031 -1.561 18.979 1.00 98.38 75 ALA A O 1
ATOM 592 N N . GLU A 1 76 ? -18.212 -0.552 18.130 1.00 98.38 76 GLU A N 1
ATOM 593 C CA . GLU A 1 76 ? -18.669 -0.654 16.741 1.00 98.38 76 GLU A CA 1
ATOM 594 C C . GLU A 1 76 ? -18.643 -2.097 16.223 1.00 98.38 76 GLU A C 1
ATOM 596 O O . GLU A 1 76 ? -19.584 -2.503 15.547 1.00 98.38 76 GLU A O 1
ATOM 601 N N . GLU A 1 77 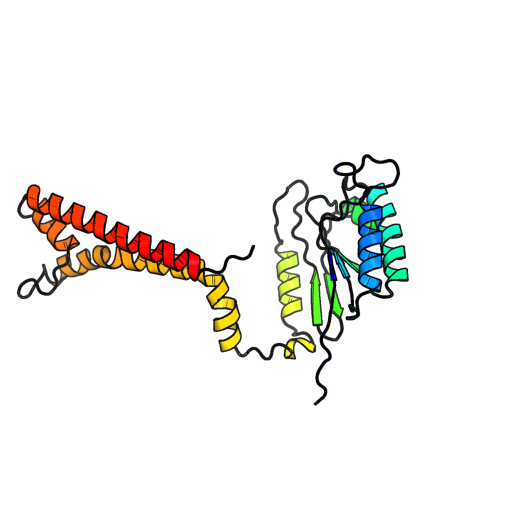? -17.645 -2.903 16.588 1.00 97.75 77 GLU A N 1
ATOM 602 C CA . GLU A 1 77 ? -17.584 -4.337 16.287 1.00 97.75 77 GLU A CA 1
ATOM 603 C C . GLU A 1 77 ? -18.792 -5.073 16.885 1.00 97.75 77 GLU A C 1
ATOM 605 O O . GLU A 1 77 ? -19.480 -5.815 16.179 1.00 97.75 77 GLU A O 1
ATOM 610 N N . ALA A 1 78 ? -19.136 -4.791 18.147 1.00 97.88 78 ALA A N 1
ATOM 611 C CA . ALA A 1 78 ? -20.317 -5.360 18.795 1.00 97.88 78 ALA A CA 1
ATOM 612 C C . ALA A 1 78 ? -21.637 -4.950 18.113 1.00 97.88 78 ALA A C 1
ATOM 614 O O . ALA A 1 78 ? -22.577 -5.745 18.061 1.00 97.88 78 ALA A O 1
ATOM 615 N N . LEU A 1 79 ? -21.726 -3.725 17.580 1.00 97.12 79 LEU A N 1
ATOM 616 C CA . LEU A 1 79 ? -22.906 -3.237 16.855 1.00 97.12 79 LEU A CA 1
ATOM 617 C C . LEU A 1 79 ? -23.002 -3.779 15.425 1.00 97.12 79 LEU A C 1
ATOM 619 O O . LEU A 1 79 ? -24.107 -3.998 14.925 1.00 97.12 79 LEU A O 1
ATOM 623 N N . LEU A 1 80 ? -21.867 -3.938 14.747 1.00 96.44 80 LEU A N 1
ATOM 624 C CA . LEU A 1 80 ? -21.781 -4.471 13.390 1.00 96.44 80 LEU A CA 1
ATOM 625 C C . LEU A 1 80 ? -21.981 -5.992 13.367 1.00 96.44 80 LEU A C 1
ATOM 627 O O . LEU A 1 80 ? -22.551 -6.514 12.410 1.00 96.44 80 LEU A O 1
ATOM 631 N N . GLY A 1 81 ? -21.534 -6.693 14.412 1.00 96.56 81 GLY A N 1
ATOM 632 C CA . GLY A 1 81 ? -21.556 -8.153 14.496 1.00 96.56 81 GLY A CA 1
ATOM 633 C C . GLY A 1 81 ? -20.508 -8.840 13.614 1.00 96.56 81 GLY A C 1
ATOM 634 O O . GLY A 1 81 ? -20.635 -10.032 13.343 1.00 96.56 81 GLY A O 1
ATOM 635 N N . ILE A 1 82 ? -19.500 -8.096 13.151 1.00 96.06 82 ILE A N 1
ATOM 636 C CA . ILE A 1 82 ? -18.400 -8.567 12.299 1.00 96.06 82 ILE A CA 1
ATOM 637 C C . ILE A 1 82 ? -17.081 -7.944 12.763 1.00 96.06 82 ILE A C 1
ATOM 639 O O . ILE A 1 82 ? -17.104 -6.810 13.245 1.00 96.06 82 ILE A O 1
ATOM 643 N N . PRO A 1 83 ? -15.943 -8.639 12.599 1.00 97.06 83 PRO A N 1
ATOM 644 C CA . PRO A 1 83 ? -14.665 -8.170 13.116 1.00 97.06 83 PRO A CA 1
ATOM 645 C C . PRO A 1 83 ? -14.149 -6.930 12.380 1.00 97.06 83 PRO A C 1
ATOM 647 O O . PRO A 1 83 ? -14.305 -6.798 11.156 1.00 97.06 83 PRO A O 1
ATOM 650 N N . ILE A 1 84 ? -13.475 -6.053 13.125 1.00 98.31 84 ILE A N 1
ATOM 651 C CA . ILE A 1 84 ? -12.731 -4.910 12.595 1.00 98.31 84 ILE A CA 1
ATOM 652 C C . ILE A 1 84 ? -11.229 -5.197 12.697 1.00 98.31 84 ILE A C 1
ATOM 654 O O . ILE A 1 84 ? -10.647 -5.300 13.774 1.00 98.31 84 ILE A O 1
ATOM 658 N N . HIS A 1 85 ? -10.574 -5.287 11.546 1.00 98.25 85 HIS A N 1
ATOM 659 C CA . HIS A 1 85 ? -9.138 -5.507 11.428 1.00 98.25 85 HIS A CA 1
ATOM 660 C C . HIS A 1 85 ? -8.409 -4.192 11.169 1.00 98.25 85 HIS A C 1
ATOM 662 O O . HIS A 1 85 ? -8.822 -3.408 10.320 1.00 98.25 85 HIS A O 1
ATOM 668 N N . VAL A 1 86 ? -7.293 -3.964 11.858 1.00 98.12 86 VAL A N 1
ATOM 669 C CA . VAL A 1 86 ? -6.498 -2.735 11.715 1.00 98.12 86 VAL A CA 1
ATOM 670 C C . VAL A 1 86 ? -5.088 -3.027 11.200 1.00 98.12 86 VAL A C 1
ATOM 672 O O . VAL A 1 86 ? -4.536 -4.100 11.458 1.00 98.12 86 VAL A O 1
ATOM 675 N N . ALA A 1 87 ? -4.510 -2.072 10.477 1.00 97.25 87 ALA A N 1
ATOM 676 C CA . ALA A 1 87 ? -3.079 -1.943 10.200 1.00 97.25 87 ALA A CA 1
ATOM 677 C C . ALA A 1 87 ? -2.574 -0.599 10.745 1.00 97.25 87 ALA A C 1
ATOM 679 O O . ALA A 1 87 ? -3.369 0.295 11.021 1.00 97.25 87 ALA A O 1
ATOM 680 N N . LEU A 1 88 ? -1.255 -0.470 10.903 1.00 95.75 88 LEU A N 1
ATOM 681 C CA . LEU A 1 88 ? -0.620 0.776 11.337 1.00 95.75 88 LEU A CA 1
ATOM 682 C C . LEU A 1 88 ? -0.207 1.622 10.132 1.00 95.75 88 LEU A C 1
ATOM 684 O O . LEU A 1 88 ? 0.372 1.090 9.182 1.00 95.75 88 LEU A O 1
ATOM 688 N N . GLY A 1 89 ? -0.462 2.927 10.208 1.00 94.44 89 GLY A N 1
ATOM 689 C CA . GLY A 1 89 ? 0.025 3.927 9.255 1.00 94.44 89 GLY A CA 1
ATOM 690 C C . GLY A 1 89 ? 1.228 4.702 9.794 1.00 94.44 89 GLY A C 1
ATOM 691 O O . GLY A 1 89 ? 1.794 4.363 10.832 1.00 94.44 89 GLY A O 1
ATOM 692 N N . ASN A 1 90 ? 1.676 5.736 9.090 1.00 91.25 90 ASN A N 1
ATOM 693 C CA . ASN A 1 90 ? 2.840 6.528 9.500 1.00 91.25 90 ASN A CA 1
ATOM 694 C C . ASN A 1 90 ? 2.572 7.464 10.689 1.00 91.25 90 ASN A C 1
ATOM 696 O O . ASN A 1 90 ? 3.536 7.869 11.336 1.00 91.25 90 ASN A O 1
ATOM 700 N N . HIS A 1 91 ? 1.314 7.799 10.983 1.00 89.00 91 HIS A N 1
ATOM 701 C CA . HIS A 1 91 ? 0.936 8.574 12.172 1.00 89.00 91 HIS A CA 1
ATOM 702 C C . HIS A 1 91 ? 0.794 7.726 13.439 1.00 89.00 91 HIS A C 1
ATOM 704 O O . HIS A 1 91 ? 0.668 8.270 14.532 1.00 89.00 91 HIS A O 1
ATOM 710 N N . ASP A 1 92 ? 0.834 6.403 13.307 1.00 94.56 92 ASP A N 1
ATOM 711 C CA . ASP A 1 92 ? 0.704 5.503 14.442 1.00 94.56 92 ASP A CA 1
ATOM 712 C C . ASP A 1 92 ? 2.039 5.260 15.169 1.00 94.56 92 ASP A C 1
ATOM 714 O O . ASP A 1 92 ? 3.124 5.405 14.603 1.00 94.56 92 ASP A O 1
ATOM 718 N N . PHE A 1 93 ? 1.988 4.800 16.420 1.00 94.81 93 PHE A N 1
ATOM 719 C CA . PHE A 1 93 ? 3.178 4.447 17.201 1.00 94.81 93 PHE A CA 1
ATOM 720 C C . PHE A 1 93 ? 3.014 3.078 17.849 1.00 94.81 93 PHE A C 1
ATOM 722 O O . PHE A 1 93 ? 2.021 2.802 18.514 1.00 94.81 93 PHE A O 1
ATOM 729 N N . ARG A 1 94 ? 4.017 2.211 17.671 1.00 95.06 94 ARG A N 1
ATOM 730 C CA . ARG A 1 94 ? 3.929 0.786 18.031 1.00 95.06 94 ARG A CA 1
ATOM 731 C C . ARG A 1 94 ? 3.810 0.545 19.530 1.00 95.06 94 ARG A C 1
ATOM 733 O O . ARG A 1 94 ? 2.954 -0.230 19.934 1.00 95.06 94 ARG A O 1
ATOM 740 N N . GLU A 1 95 ? 4.637 1.208 20.336 1.00 96.44 95 GLU A N 1
ATOM 741 C CA . GLU A 1 95 ? 4.619 1.042 21.794 1.00 96.44 95 GLU A CA 1
ATOM 742 C C . GLU A 1 95 ? 3.255 1.435 22.400 1.00 96.44 95 GLU A C 1
ATOM 744 O O . GLU A 1 95 ? 2.621 0.563 23.002 1.00 96.44 95 GLU A O 1
ATOM 749 N N . PRO A 1 96 ? 2.733 2.665 22.185 1.00 97.12 96 PRO A N 1
ATOM 750 C CA . PRO A 1 96 ? 1.407 3.044 22.674 1.00 97.12 96 PRO A CA 1
ATOM 751 C C . PRO A 1 96 ? 0.266 2.228 22.062 1.00 97.12 96 PRO A C 1
ATOM 753 O O . PRO A 1 96 ? -0.718 1.961 22.747 1.00 97.12 96 PRO A O 1
ATOM 756 N N . PHE A 1 97 ? 0.383 1.808 20.798 1.00 97.69 97 PHE A N 1
ATOM 757 C CA . PHE A 1 97 ? -0.601 0.935 20.157 1.00 97.69 97 PHE A CA 1
ATOM 758 C C . PHE A 1 97 ? -0.675 -0.430 20.845 1.00 97.69 97 PHE A C 1
ATOM 760 O O . PHE A 1 97 ? -1.764 -0.903 21.162 1.00 97.69 97 PHE A O 1
ATOM 767 N N . ARG A 1 98 ? 0.466 -1.068 21.120 1.00 97.81 98 ARG A N 1
ATOM 768 C CA . ARG A 1 98 ? 0.487 -2.372 21.795 1.00 97.81 98 ARG A CA 1
ATOM 769 C C . ARG A 1 98 ? -0.091 -2.284 23.200 1.00 97.81 98 ARG A C 1
ATOM 771 O O . ARG A 1 98 ? -0.952 -3.084 23.542 1.00 97.81 98 ARG A O 1
ATOM 778 N N . GLU A 1 99 ? 0.302 -1.274 23.967 1.00 98.19 99 GLU A N 1
ATOM 779 C CA . GLU A 1 99 ? -0.206 -1.105 25.331 1.00 98.19 99 GLU A CA 1
ATOM 780 C C . GLU A 1 99 ? -1.683 -0.686 25.359 1.00 98.19 99 GLU A C 1
ATOM 782 O O . GLU A 1 99 ? -2.483 -1.227 26.119 1.00 98.19 99 GLU A O 1
ATOM 787 N N . GLY A 1 100 ? -2.062 0.304 24.550 1.00 97.88 100 GLY A N 1
ATOM 788 C CA . GLY A 1 100 ? -3.380 0.928 24.615 1.00 97.88 100 GLY A CA 1
ATOM 789 C C . GLY A 1 100 ? -4.461 0.209 23.820 1.00 97.88 100 GLY A C 1
ATOM 790 O O . GLY A 1 100 ? -5.610 0.191 24.256 1.00 97.88 100 GLY A O 1
ATOM 791 N N . TYR A 1 101 ? -4.110 -0.351 22.660 1.00 98.31 101 TYR A N 1
ATOM 792 C CA . TYR A 1 101 ? -5.053 -1.005 21.754 1.00 98.31 101 TYR A CA 1
ATOM 793 C C . TYR A 1 101 ? -5.016 -2.532 21.860 1.00 98.31 101 TYR A C 1
ATOM 795 O O . TYR A 1 101 ? -6.075 -3.149 21.945 1.00 98.31 101 TYR A O 1
ATOM 803 N N . LEU A 1 102 ? -3.828 -3.149 21.873 1.00 97.81 102 LEU A N 1
ATOM 804 C CA . LEU A 1 102 ? -3.716 -4.610 22.015 1.00 97.81 102 LEU A CA 1
ATOM 805 C C . LEU A 1 102 ? -3.766 -5.091 23.471 1.00 97.81 102 LEU A C 1
ATOM 807 O O . LEU A 1 102 ? -3.971 -6.280 23.693 1.00 97.81 102 LEU A O 1
ATOM 811 N N . GLU A 1 103 ? -3.600 -4.186 24.441 1.00 97.75 103 GLU A N 1
ATOM 812 C CA . GLU A 1 103 ? -3.506 -4.513 25.872 1.00 97.75 103 GLU A CA 1
ATOM 813 C C . GLU A 1 103 ? -2.335 -5.477 26.179 1.00 97.75 103 GLU A C 1
ATOM 815 O O . GLU A 1 103 ? -2.416 -6.345 27.049 1.00 97.75 103 GLU A O 1
ATOM 820 N N . GLU A 1 104 ? -1.229 -5.311 25.449 1.00 97.56 104 GLU A N 1
ATOM 821 C CA . GLU A 1 104 ? 0.024 -6.062 25.579 1.00 97.56 104 GLU A CA 1
ATOM 822 C C . GLU A 1 104 ? 1.116 -5.239 26.289 1.00 97.56 104 GLU A C 1
ATOM 824 O O . GLU A 1 104 ? 0.989 -4.031 26.486 1.00 97.56 104 GLU A O 1
ATOM 829 N N . GLU A 1 105 ? 2.239 -5.878 26.631 1.00 97.19 105 GLU A N 1
ATOM 830 C CA . GLU A 1 105 ? 3.435 -5.151 27.076 1.00 97.19 105 GLU A CA 1
ATOM 831 C C . GLU A 1 105 ? 3.949 -4.202 25.967 1.00 97.19 105 GLU A C 1
ATOM 833 O O . GLU A 1 105 ? 3.995 -4.599 24.792 1.00 97.19 105 GLU A O 1
ATOM 838 N N . PRO A 1 106 ? 4.381 -2.969 26.304 1.00 96.19 106 PRO A N 1
ATOM 839 C CA . PRO A 1 106 ? 4.913 -2.025 25.326 1.00 96.19 106 PRO A CA 1
ATOM 840 C C . PRO A 1 106 ? 6.091 -2.619 24.545 1.00 96.19 106 PRO A C 1
ATOM 842 O O . PRO A 1 106 ? 7.058 -3.124 25.117 1.00 96.19 106 PRO A O 1
ATOM 845 N N . SER A 1 107 ? 6.028 -2.545 23.215 1.00 94.69 107 SER A N 1
ATOM 846 C CA . SER A 1 107 ? 7.085 -3.055 22.342 1.00 94.69 107 SER A CA 1
ATOM 847 C C . SER A 1 107 ? 7.138 -2.312 21.006 1.00 94.69 107 SER A C 1
ATOM 849 O O . SER A 1 107 ? 6.128 -1.844 20.482 1.00 94.69 107 SER A O 1
ATOM 851 N N . ASN A 1 108 ? 8.335 -2.250 20.418 1.00 92.75 108 ASN A N 1
ATOM 852 C CA . ASN A 1 108 ? 8.562 -1.724 19.067 1.00 92.75 108 ASN A CA 1
ATOM 853 C C . ASN A 1 108 ? 8.498 -2.796 17.969 1.00 92.75 108 ASN A C 1
ATOM 855 O O . ASN A 1 108 ? 8.760 -2.500 16.793 1.00 92.75 108 ASN A O 1
ATOM 859 N N . GLU A 1 109 ? 8.162 -4.038 18.322 1.00 92.56 109 GLU A N 1
ATOM 860 C CA . GLU A 1 109 ? 7.971 -5.105 17.346 1.00 92.56 109 GLU A CA 1
ATOM 861 C C . GLU A 1 109 ? 6.911 -4.718 16.316 1.00 92.56 109 GLU A C 1
ATOM 863 O O . GLU A 1 109 ? 5.812 -4.268 16.654 1.00 92.56 109 GLU A O 1
ATOM 868 N N . SER A 1 110 ? 7.257 -4.913 15.044 1.00 92.88 110 SER A N 1
ATOM 869 C CA . SER A 1 110 ? 6.370 -4.627 13.921 1.00 92.88 110 SER A CA 1
ATOM 870 C C . SER A 1 110 ? 5.071 -5.434 14.040 1.00 92.88 110 SER A C 1
ATOM 872 O O . SER A 1 110 ? 5.089 -6.592 14.451 1.00 92.88 110 SER A O 1
ATOM 874 N N . TYR A 1 111 ? 3.945 -4.805 13.711 1.00 95.44 111 TYR A N 1
ATOM 875 C CA . TYR A 1 111 ? 2.611 -5.392 13.848 1.00 95.44 111 TYR A CA 1
ATOM 876 C C . TYR A 1 111 ? 2.061 -5.775 12.476 1.00 95.44 111 TYR A C 1
ATOM 878 O O . TYR A 1 111 ? 1.594 -4.909 11.741 1.00 95.44 111 TYR A O 1
ATOM 886 N N . TYR A 1 112 ? 2.146 -7.056 12.129 1.00 96.75 112 TYR A N 1
ATOM 887 C CA . TYR A 1 112 ? 1.636 -7.638 10.887 1.00 96.75 112 TYR A CA 1
ATOM 888 C C . TYR A 1 112 ? 1.068 -9.030 11.177 1.00 96.75 112 TYR A C 1
ATOM 890 O O . TYR A 1 112 ? 1.531 -9.724 12.082 1.00 96.75 112 TYR A O 1
ATOM 898 N N . TYR A 1 113 ? 0.041 -9.439 10.437 1.00 97.44 113 TYR A N 1
ATOM 899 C CA . TYR A 1 113 ? -0.664 -10.699 10.674 1.00 97.44 113 TYR A CA 1
ATOM 900 C C . TYR A 1 113 ? -1.482 -11.111 9.450 1.00 97.44 113 TYR A C 1
ATOM 902 O O . TYR A 1 113 ? -1.587 -10.390 8.460 1.00 97.44 113 TYR A O 1
ATOM 910 N N . SER A 1 114 ? -2.077 -12.297 9.501 1.00 96.94 114 SER A N 1
ATOM 911 C CA . SER A 1 114 ? -3.012 -12.759 8.478 1.00 96.94 114 SER A CA 1
ATOM 912 C C . SER A 1 114 ? -4.209 -13.433 9.115 1.00 96.94 114 SER A C 1
ATOM 914 O O . SER A 1 114 ? -4.062 -14.077 10.153 1.00 96.94 114 SER A O 1
ATOM 916 N N . PHE A 1 115 ? -5.357 -13.362 8.455 1.00 94.81 115 PHE A N 1
ATOM 917 C CA . PHE A 1 115 ? -6.566 -14.061 8.872 1.00 94.81 115 PHE A CA 1
ATOM 918 C C . PHE A 1 115 ? -7.297 -14.662 7.670 1.00 94.81 115 PHE A C 1
ATOM 920 O O . PHE A 1 115 ? -7.005 -14.359 6.510 1.00 94.81 115 PHE A O 1
ATOM 927 N N . MET A 1 116 ? -8.229 -15.563 7.965 1.00 91.19 116 MET A N 1
ATOM 928 C CA . MET A 1 116 ? -9.077 -16.220 6.978 1.00 91.19 116 MET A CA 1
ATOM 929 C C . MET A 1 116 ? -10.504 -15.689 7.108 1.00 91.19 116 MET A C 1
ATOM 931 O O . MET A 1 116 ? -11.054 -15.711 8.203 1.00 91.19 116 MET A O 1
ATOM 935 N N . ALA A 1 117 ? -11.110 -15.289 5.995 1.00 88.69 117 ALA A N 1
ATOM 936 C CA . ALA A 1 117 ? -12.525 -14.940 5.900 1.00 88.69 117 ALA A CA 1
ATOM 937 C C . ALA A 1 117 ? -13.139 -15.742 4.748 1.00 88.69 117 ALA A C 1
ATOM 939 O O . ALA A 1 117 ? -12.734 -15.572 3.603 1.00 88.69 117 ALA A O 1
ATOM 940 N N . ASP A 1 118 ? -14.033 -16.688 5.050 1.00 82.88 118 ASP A N 1
ATOM 941 C CA . ASP A 1 118 ? -14.735 -17.520 4.055 1.00 82.88 118 ASP A CA 1
ATOM 942 C C . ASP A 1 118 ? -13.813 -18.171 2.998 1.00 82.88 118 ASP A C 1
ATOM 944 O O . ASP A 1 118 ? -14.128 -18.316 1.818 1.00 82.88 118 ASP A O 1
ATOM 948 N N . GLY A 1 119 ? -12.621 -18.588 3.437 1.00 80.31 119 GLY A N 1
ATOM 949 C CA . GLY A 1 119 ? -11.602 -19.219 2.595 1.00 80.31 119 GLY A CA 1
ATOM 950 C C . GLY A 1 119 ? -10.697 -18.243 1.832 1.00 80.31 119 GLY A C 1
ATOM 951 O O . GLY A 1 119 ? -9.693 -18.693 1.268 1.00 80.31 119 GLY A O 1
ATOM 952 N N . LEU A 1 120 ? -10.983 -16.940 1.846 1.00 86.00 120 LEU A N 1
ATOM 953 C CA . LEU A 1 120 ? -10.072 -15.882 1.412 1.00 86.00 120 LEU A CA 1
ATOM 954 C C . LEU A 1 120 ? -9.048 -15.610 2.518 1.00 86.00 120 LEU A C 1
ATOM 956 O O . LEU A 1 120 ? -9.407 -15.477 3.687 1.00 86.00 120 LEU A O 1
ATOM 960 N N . ARG A 1 121 ? -7.763 -15.539 2.157 1.00 90.81 121 ARG A N 1
ATOM 961 C CA . ARG A 1 121 ? -6.710 -15.122 3.088 1.00 90.81 121 ARG A CA 1
ATOM 962 C C . ARG A 1 121 ? -6.472 -13.630 2.937 1.00 90.81 121 ARG A C 1
ATOM 964 O O . ARG A 1 121 ? -6.100 -13.185 1.854 1.00 90.81 121 ARG A O 1
ATOM 971 N N . ILE A 1 122 ? -6.610 -12.902 4.034 1.00 94.06 122 ILE A N 1
ATOM 972 C CA . ILE A 1 122 ? -6.243 -11.493 4.134 1.00 94.06 122 ILE A CA 1
ATOM 973 C C . ILE A 1 122 ? -4.900 -11.399 4.850 1.00 94.06 122 ILE A C 1
ATOM 975 O O . ILE A 1 122 ? -4.656 -12.101 5.834 1.00 94.06 122 ILE A O 1
ATOM 979 N N . VAL A 1 123 ? -4.012 -10.558 4.328 1.00 96.31 123 VAL A N 1
ATOM 980 C CA . VAL A 1 123 ? -2.659 -10.369 4.851 1.00 96.31 123 VAL A CA 1
ATOM 981 C C . VAL A 1 123 ? -2.466 -8.891 5.158 1.00 96.31 123 VAL A C 1
ATOM 983 O O . VAL A 1 123 ? -2.486 -8.062 4.253 1.00 96.31 123 VAL A O 1
ATOM 986 N N . MET A 1 124 ? -2.281 -8.582 6.437 1.00 97.25 124 MET A N 1
ATOM 987 C CA . MET A 1 124 ? -2.060 -7.239 6.955 1.00 97.25 124 MET A CA 1
ATOM 988 C C . MET A 1 124 ? -0.561 -7.038 7.143 1.00 97.25 124 MET A C 1
ATOM 990 O O . MET A 1 124 ? 0.065 -7.713 7.961 1.00 97.25 124 MET A O 1
ATOM 994 N N . LEU A 1 125 ? 0.011 -6.134 6.354 1.00 97.00 125 LEU A N 1
ATOM 995 C CA . LEU A 1 125 ? 1.425 -5.778 6.408 1.00 97.00 125 LEU A CA 1
ATOM 996 C C . LEU A 1 125 ? 1.612 -4.452 7.140 1.00 97.00 125 LEU A C 1
ATOM 998 O O . LEU A 1 125 ? 0.719 -3.611 7.186 1.00 97.00 125 LEU A O 1
ATOM 1002 N N . ASN A 1 126 ? 2.813 -4.262 7.666 1.00 95.62 126 ASN A N 1
ATOM 1003 C CA . ASN A 1 126 ? 3.253 -3.040 8.305 1.00 95.62 126 ASN A CA 1
ATOM 1004 C C . ASN A 1 126 ? 4.349 -2.398 7.463 1.00 95.62 126 ASN A C 1
ATOM 1006 O O . ASN A 1 126 ? 5.475 -2.903 7.401 1.00 95.62 126 ASN A O 1
ATOM 1010 N N . THR A 1 127 ? 4.009 -1.295 6.808 1.00 95.00 127 THR A N 1
ATOM 1011 C CA . THR A 1 127 ? 4.952 -0.492 6.026 1.00 95.00 127 THR A CA 1
ATOM 1012 C C . THR A 1 127 ? 5.542 0.659 6.836 1.00 95.00 127 THR A C 1
ATOM 1014 O O . THR A 1 127 ? 6.467 1.313 6.360 1.00 95.00 127 THR A O 1
ATOM 1017 N N . GLN A 1 128 ? 5.045 0.909 8.050 1.00 92.69 128 GLN A N 1
ATOM 1018 C CA . GLN A 1 128 ? 5.466 2.020 8.890 1.00 92.69 128 GLN A CA 1
ATOM 1019 C C . GLN A 1 128 ? 6.952 1.911 9.242 1.00 92.69 128 GLN A C 1
ATOM 1021 O O . GLN A 1 128 ? 7.427 0.902 9.775 1.00 92.69 128 GLN A O 1
ATOM 1026 N N . VAL A 1 129 ? 7.672 3.010 9.035 1.00 88.44 129 VAL A N 1
ATOM 1027 C CA . VAL A 1 129 ? 9.042 3.193 9.511 1.00 88.44 129 VAL A CA 1
ATOM 1028 C C . VAL A 1 129 ? 9.034 4.247 10.622 1.00 88.44 129 VAL A C 1
ATOM 1030 O O . VAL A 1 129 ? 8.757 5.411 10.324 1.00 88.44 129 VAL A O 1
ATOM 1033 N N . PRO A 1 130 ? 9.355 3.880 11.881 1.00 84.38 130 PRO A N 1
ATOM 1034 C CA . PRO A 1 130 ? 9.294 4.799 13.016 1.00 84.38 130 PRO A CA 1
ATOM 1035 C C . PRO A 1 130 ? 10.028 6.120 12.759 1.00 84.38 130 PRO A C 1
ATOM 1037 O O . PRO A 1 130 ? 11.187 6.127 12.341 1.00 84.38 130 PRO A O 1
ATOM 1040 N N . GLY A 1 131 ? 9.340 7.237 13.007 1.00 81.62 131 GLY A N 1
ATOM 1041 C CA . GLY A 1 131 ? 9.886 8.587 12.844 1.00 81.62 131 GLY A CA 1
ATOM 1042 C C . GLY A 1 131 ? 9.985 9.090 11.399 1.00 81.62 131 GLY A C 1
ATOM 1043 O O . GLY A 1 131 ? 10.565 10.151 11.174 1.00 81.62 131 GLY A O 1
ATOM 1044 N N . THR A 1 132 ? 9.444 8.369 10.410 1.00 85.81 132 THR A N 1
ATOM 1045 C CA . THR A 1 132 ? 9.429 8.815 9.007 1.00 85.81 132 THR A CA 1
ATOM 1046 C C . THR A 1 132 ? 8.061 8.615 8.356 1.00 85.81 132 THR A C 1
ATOM 1048 O O . THR A 1 132 ? 7.278 7.781 8.791 1.00 85.81 132 THR A O 1
ATOM 1051 N N . HIS A 1 133 ? 7.809 9.338 7.263 1.00 83.31 133 HIS A N 1
ATOM 1052 C CA . HIS A 1 133 ? 6.592 9.192 6.449 1.00 83.31 133 HIS A CA 1
ATOM 1053 C C . HIS A 1 133 ? 6.761 8.169 5.309 1.00 83.31 133 HIS A C 1
ATOM 1055 O O . HIS A 1 133 ? 5.874 8.003 4.480 1.00 83.31 133 HIS A O 1
ATOM 1061 N N . ASN A 1 134 ? 7.922 7.513 5.216 1.00 87.25 134 ASN A N 1
ATOM 1062 C CA . ASN A 1 134 ? 8.213 6.572 4.138 1.00 87.25 134 ASN A CA 1
ATOM 1063 C C . ASN A 1 134 ? 7.741 5.160 4.500 1.00 87.25 134 ASN A C 1
ATOM 1065 O O . ASN A 1 134 ? 7.807 4.750 5.658 1.00 87.25 134 ASN A O 1
ATOM 1069 N N . GLY A 1 135 ? 7.358 4.394 3.478 1.00 92.12 135 GLY A N 1
ATOM 1070 C CA . GLY A 1 135 ? 6.997 2.986 3.614 1.00 92.12 135 GLY A CA 1
ATOM 1071 C C . GLY A 1 135 ? 8.183 2.043 3.392 1.00 92.12 135 GLY A C 1
ATOM 1072 O O . GLY A 1 135 ? 8.919 2.186 2.412 1.00 92.12 135 GLY A O 1
ATOM 1073 N N . ARG A 1 136 ? 8.361 1.038 4.256 1.00 93.56 136 ARG A N 1
ATOM 1074 C CA . ARG A 1 136 ? 9.301 -0.074 4.041 1.00 93.56 136 ARG A CA 1
ATOM 1075 C C . ARG A 1 136 ? 8.796 -1.366 4.676 1.00 93.56 136 ARG A C 1
ATOM 1077 O O . ARG A 1 136 ? 8.336 -1.361 5.809 1.00 93.56 136 ARG A O 1
ATOM 1084 N N . ILE A 1 137 ? 9.001 -2.479 3.978 1.00 94.38 137 ILE A N 1
ATOM 1085 C CA . ILE A 1 137 ? 8.855 -3.832 4.526 1.00 94.38 137 ILE A CA 1
ATOM 1086 C C . ILE A 1 137 ? 10.261 -4.388 4.774 1.00 94.38 137 ILE A C 1
ATOM 1088 O O . ILE A 1 137 ? 11.100 -4.365 3.872 1.00 94.38 137 ILE A O 1
ATOM 1092 N N . ASP A 1 138 ? 10.542 -4.831 6.000 1.00 91.94 138 ASP A N 1
ATOM 1093 C CA . ASP A 1 138 ? 11.834 -5.424 6.360 1.00 91.94 138 ASP A CA 1
ATOM 1094 C C . ASP A 1 138 ? 11.971 -6.890 5.905 1.00 91.94 138 ASP A C 1
ATOM 1096 O O . ASP A 1 138 ? 11.009 -7.546 5.499 1.00 91.94 138 ASP A O 1
ATOM 1100 N N . GLU A 1 139 ? 13.199 -7.409 5.950 1.00 95.06 139 GLU A N 1
ATOM 1101 C CA . GLU A 1 139 ? 13.510 -8.772 5.504 1.00 95.06 139 GLU A CA 1
ATOM 1102 C C . GLU A 1 139 ? 12.784 -9.850 6.319 1.00 95.06 139 GLU A C 1
ATOM 1104 O O . GLU A 1 139 ? 12.429 -10.894 5.770 1.00 95.06 139 GLU A O 1
ATOM 1109 N N . VAL A 1 140 ? 12.525 -9.596 7.605 1.00 95.88 140 VAL A N 1
ATOM 1110 C CA . VAL A 1 140 ? 11.834 -10.537 8.499 1.00 95.88 140 VAL A CA 1
ATOM 1111 C C . VAL A 1 140 ? 10.380 -10.688 8.062 1.00 95.88 140 VAL A C 1
ATOM 1113 O O . VAL A 1 140 ? 9.900 -11.804 7.855 1.00 95.88 140 VAL A O 1
ATOM 1116 N N . GLN A 1 141 ? 9.698 -9.569 7.831 1.00 96.75 141 GLN A N 1
ATOM 1117 C CA . GLN A 1 141 ? 8.321 -9.539 7.359 1.00 96.75 141 GLN A CA 1
ATOM 1118 C C . GLN A 1 141 ? 8.197 -10.087 5.928 1.00 96.75 141 GLN A C 1
ATOM 1120 O O . GLN A 1 141 ? 7.254 -10.819 5.633 1.00 96.75 141 GLN A O 1
ATOM 1125 N N . LEU A 1 142 ? 9.164 -9.814 5.042 1.00 96.94 142 LEU A N 1
ATOM 1126 C CA . LEU A 1 142 ? 9.203 -10.416 3.702 1.00 96.94 142 LEU A CA 1
ATOM 1127 C C . LEU A 1 142 ? 9.375 -11.940 3.756 1.00 96.94 142 LEU A C 1
ATOM 1129 O O . LEU A 1 142 ? 8.723 -12.661 2.996 1.00 96.94 142 LEU A O 1
ATOM 1133 N N . ALA A 1 143 ? 10.234 -12.447 4.643 1.00 96.94 143 ALA A N 1
ATOM 1134 C CA . ALA A 1 143 ? 10.419 -13.883 4.834 1.00 96.94 143 ALA A CA 1
ATOM 1135 C C . ALA A 1 143 ? 9.142 -14.547 5.370 1.00 96.94 143 ALA A C 1
ATOM 1137 O O . ALA A 1 143 ? 8.733 -15.589 4.849 1.00 96.94 143 ALA A O 1
ATOM 1138 N N . TRP A 1 144 ? 8.477 -13.912 6.342 1.00 97.31 144 TRP A N 1
ATOM 1139 C CA . TRP A 1 144 ? 7.171 -14.335 6.851 1.00 97.31 144 TRP A CA 1
ATOM 1140 C C . TRP A 1 144 ? 6.117 -14.383 5.739 1.00 97.31 144 TRP A C 1
ATOM 1142 O O . TRP A 1 144 ? 5.478 -15.417 5.540 1.00 97.31 144 TRP A O 1
ATOM 1152 N N . LEU A 1 145 ? 5.996 -13.310 4.952 1.00 96.56 145 LEU A N 1
ATOM 1153 C CA . LEU A 1 145 ? 5.042 -13.214 3.848 1.00 96.56 145 LEU A CA 1
ATOM 1154 C C . LEU A 1 145 ? 5.281 -14.308 2.804 1.00 96.56 145 LEU A C 1
ATOM 1156 O O . LEU A 1 145 ? 4.343 -14.965 2.354 1.00 96.56 145 LEU A O 1
ATOM 1160 N N . LYS A 1 146 ? 6.546 -14.542 2.437 1.00 95.06 146 LYS A N 1
ATOM 1161 C CA . LYS A 1 146 ? 6.926 -15.593 1.489 1.00 95.06 146 LYS A CA 1
ATOM 1162 C C . LYS A 1 146 ? 6.546 -16.982 1.998 1.00 95.06 146 LYS A C 1
ATOM 1164 O O . LYS A 1 146 ? 6.071 -17.796 1.209 1.00 95.06 146 LYS A O 1
ATOM 1169 N N . HIS A 1 147 ? 6.768 -17.260 3.282 1.00 95.06 147 HIS A N 1
ATOM 1170 C CA . HIS A 1 147 ? 6.396 -18.538 3.882 1.00 95.06 147 HIS A CA 1
ATOM 1171 C C . HIS A 1 147 ? 4.876 -18.718 3.908 1.00 95.06 147 HIS A C 1
ATOM 1173 O O . HIS A 1 147 ? 4.378 -19.743 3.452 1.00 95.06 147 HIS A O 1
ATOM 1179 N N . LEU A 1 148 ? 4.140 -17.690 4.340 1.00 92.88 148 LEU A N 1
ATOM 1180 C CA . LEU A 1 148 ? 2.681 -17.697 4.373 1.00 92.88 148 LEU A CA 1
ATOM 1181 C C . LEU A 1 148 ? 2.091 -17.966 2.981 1.00 92.88 148 LEU A C 1
ATOM 1183 O O . LEU A 1 148 ? 1.242 -18.840 2.819 1.00 92.88 148 LEU A O 1
ATOM 1187 N N . LEU A 1 149 ? 2.554 -17.248 1.956 1.00 91.06 149 LEU A N 1
ATOM 1188 C CA . LEU A 1 149 ? 2.044 -17.363 0.585 1.00 91.06 149 LEU A CA 1
ATOM 1189 C C . LEU A 1 149 ? 2.472 -18.646 -0.145 1.00 91.06 149 LEU A C 1
ATOM 1191 O O . LEU A 1 149 ? 1.949 -18.921 -1.225 1.00 91.06 149 LEU A O 1
ATOM 1195 N N . ALA A 1 150 ? 3.387 -19.444 0.415 1.00 88.75 150 ALA A N 1
ATOM 1196 C CA . ALA A 1 150 ? 3.744 -20.742 -0.157 1.00 88.75 150 ALA A CA 1
ATOM 1197 C C . ALA A 1 150 ? 2.577 -21.744 -0.090 1.00 88.75 150 ALA A C 1
ATOM 1199 O O . ALA A 1 150 ? 2.454 -22.608 -0.960 1.00 88.75 150 ALA A O 1
ATOM 1200 N N . GLU A 1 151 ? 1.698 -21.602 0.905 1.00 82.06 151 GLU A N 1
ATOM 1201 C CA . GLU A 1 151 ? 0.468 -22.380 1.021 1.00 82.06 151 GLU A CA 1
ATOM 1202 C C . GLU A 1 151 ? -0.724 -21.573 0.489 1.00 82.06 151 GLU A C 1
ATOM 1204 O O . GLU A 1 151 ? -1.081 -20.557 1.090 1.00 82.06 151 GLU A O 1
ATOM 1209 N N . PRO A 1 152 ? -1.381 -21.987 -0.608 1.00 77.00 152 PRO A N 1
ATOM 1210 C CA . PRO A 1 152 ? -2.517 -21.255 -1.157 1.00 77.00 152 PRO A CA 1
ATOM 1211 C C . PRO A 1 152 ? -3.729 -21.309 -0.217 1.00 77.00 152 PRO A C 1
ATOM 1213 O O . PRO A 1 152 ? -4.012 -22.335 0.400 1.00 77.00 152 PRO A O 1
ATOM 1216 N N . ALA A 1 153 ? -4.488 -20.213 -0.148 1.00 78.12 153 ALA A N 1
ATOM 1217 C CA . ALA A 1 153 ? -5.731 -20.179 0.618 1.00 78.12 153 ALA A CA 1
ATOM 1218 C C . ALA A 1 153 ? -6.787 -21.144 0.021 1.00 78.12 153 ALA A C 1
ATOM 1220 O O . ALA A 1 153 ? -6.814 -21.339 -1.198 1.00 78.12 153 ALA A O 1
ATOM 1221 N N . PRO A 1 154 ? -7.701 -21.725 0.819 1.00 69.44 154 PRO A N 1
ATOM 1222 C CA . PRO A 1 154 ? -8.743 -22.632 0.321 1.00 69.44 154 PRO A CA 1
ATOM 1223 C C . PRO A 1 154 ? -9.619 -22.032 -0.792 1.00 69.44 154 PRO A C 1
ATOM 1225 O O . PRO A 1 154 ? -9.914 -22.715 -1.778 1.00 69.44 154 PRO A O 1
ATOM 1228 N N . ALA A 1 155 ? -9.972 -20.746 -0.682 1.00 61.00 155 ALA A N 1
ATOM 1229 C CA . ALA A 1 155 ? -10.673 -19.997 -1.721 1.00 61.00 155 ALA A CA 1
ATOM 1230 C C . ALA A 1 155 ? -9.727 -19.318 -2.722 1.00 61.00 155 ALA A C 1
ATOM 1232 O O . ALA A 1 155 ? -10.204 -18.737 -3.681 1.00 61.00 155 ALA A O 1
ATOM 1233 N N . ALA A 1 156 ? -8.397 -19.461 -2.625 1.00 52.19 156 ALA A N 1
ATOM 1234 C CA . ALA A 1 156 ? -7.484 -19.039 -3.702 1.00 52.19 156 ALA A CA 1
ATOM 1235 C C . ALA A 1 156 ? -7.695 -19.845 -5.002 1.00 52.19 156 ALA A C 1
ATOM 1237 O O . ALA A 1 156 ? -7.142 -19.519 -6.050 1.00 52.19 156 ALA A O 1
ATOM 1238 N N . ARG A 1 157 ? -8.547 -20.881 -4.973 1.00 50.66 157 ARG A N 1
ATOM 1239 C CA . ARG A 1 157 ? -9.124 -21.482 -6.183 1.00 50.66 157 ARG A CA 1
ATOM 1240 C C . A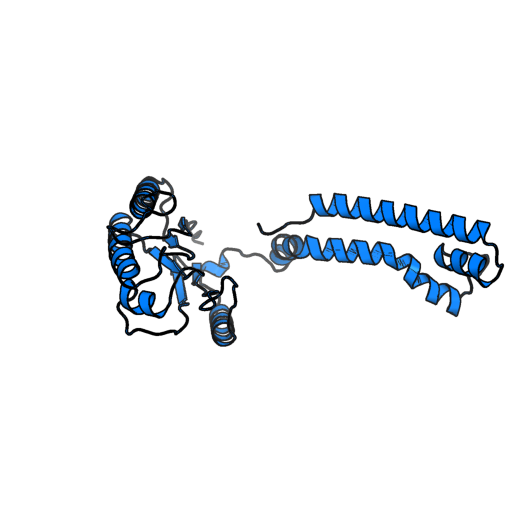RG A 1 157 ? -10.109 -20.564 -6.921 1.00 50.66 157 ARG A C 1
ATOM 1242 O O . ARG A 1 157 ? -10.467 -20.924 -8.042 1.00 50.66 157 ARG A O 1
ATOM 1249 N N . ILE A 1 158 ? -10.561 -19.454 -6.329 1.00 50.75 158 ILE A N 1
ATOM 1250 C CA . ILE A 1 158 ? -11.646 -18.611 -6.854 1.00 50.75 158 ILE A CA 1
ATOM 1251 C C . ILE A 1 158 ? -11.244 -17.840 -8.103 1.00 50.75 158 ILE A C 1
ATOM 1253 O O . ILE A 1 158 ? -12.068 -17.775 -9.008 1.00 50.75 158 ILE A O 1
ATOM 1257 N N . ASP A 1 159 ? -10.003 -17.383 -8.264 1.00 54.72 159 ASP A N 1
ATOM 1258 C CA . ASP A 1 159 ? -9.725 -16.646 -9.502 1.00 54.72 159 ASP A CA 1
ATOM 1259 C C . ASP A 1 159 ? -9.657 -17.564 -10.721 1.00 54.72 159 ASP A C 1
ATOM 1261 O O . ASP A 1 159 ? -9.869 -17.100 -11.840 1.00 54.72 159 ASP A O 1
ATOM 1265 N N . ARG A 1 160 ? -9.337 -18.863 -10.536 1.00 59.66 160 ARG A N 1
ATOM 1266 C CA . ARG A 1 160 ? -8.971 -19.824 -11.606 1.00 59.66 160 ARG A CA 1
ATOM 1267 C C . ARG A 1 160 ? -8.150 -19.184 -12.736 1.00 59.66 160 ARG A C 1
ATOM 1269 O O . ARG A 1 160 ? -8.140 -19.711 -13.851 1.00 59.66 160 ARG A O 1
ATOM 1276 N N . ALA A 1 161 ? -7.472 -18.068 -12.457 1.00 61.59 161 ALA A N 1
ATOM 1277 C CA . ALA A 1 161 ? -6.887 -17.229 -13.469 1.00 61.59 161 ALA A CA 1
ATOM 1278 C C . ALA A 1 161 ? -5.703 -18.022 -13.971 1.00 61.59 161 ALA A C 1
ATOM 1280 O O . ALA A 1 161 ? -4.707 -18.228 -13.274 1.00 61.59 161 ALA A O 1
ATOM 1281 N N . ASN A 1 162 ? -5.854 -18.578 -15.165 1.00 68.25 162 ASN A N 1
ATOM 1282 C CA . ASN A 1 162 ? -4.769 -19.308 -15.769 1.00 68.25 162 ASN A CA 1
ATOM 1283 C C . ASN A 1 162 ? -3.590 -18.333 -15.945 1.00 68.25 162 ASN A C 1
ATOM 1285 O O . ASN A 1 162 ? -3.755 -17.110 -15.950 1.00 68.25 162 ASN A O 1
ATOM 1289 N N . ARG A 1 163 ? -2.373 -18.866 -16.086 1.00 74.81 163 ARG A N 1
ATOM 1290 C CA . ARG A 1 163 ? -1.162 -18.031 -16.182 1.00 74.81 163 ARG A CA 1
ATOM 1291 C C . ARG A 1 163 ? -1.283 -16.955 -17.270 1.00 74.81 163 ARG A C 1
ATOM 1293 O O . ARG A 1 163 ? -0.728 -15.876 -17.114 1.00 74.81 163 ARG A O 1
ATOM 1300 N N . TRP A 1 164 ? -2.053 -17.218 -18.327 1.00 78.56 164 TRP A N 1
ATOM 1301 C CA . TRP A 1 164 ? -2.337 -16.248 -19.379 1.00 78.56 164 TRP A CA 1
ATOM 1302 C C . TRP A 1 164 ? -3.258 -15.119 -18.920 1.00 78.56 164 TRP A C 1
ATOM 1304 O O . TRP A 1 164 ? -2.992 -13.970 -19.241 1.00 78.56 164 TRP A O 1
ATOM 1314 N N . GLN A 1 165 ? -4.301 -15.399 -18.142 1.00 77.00 165 GLN A N 1
ATOM 1315 C CA . GLN A 1 165 ? -5.180 -14.368 -17.593 1.00 77.00 165 GLN A CA 1
ATOM 1316 C C . GLN A 1 165 ? -4.416 -13.424 -16.666 1.00 77.00 165 GLN A C 1
ATOM 1318 O O . GLN A 1 165 ? -4.565 -12.217 -16.813 1.00 77.00 165 GLN A O 1
ATOM 1323 N N . ILE A 1 166 ? -3.538 -13.957 -15.810 1.00 73.31 166 ILE A N 1
ATOM 1324 C CA . ILE A 1 166 ? -2.663 -13.150 -14.943 1.00 73.31 166 ILE A CA 1
ATOM 1325 C C . ILE A 1 166 ? -1.726 -12.281 -15.789 1.00 73.31 166 ILE A C 1
ATOM 1327 O O . ILE A 1 166 ? -1.591 -11.087 -15.541 1.00 73.31 166 ILE A O 1
ATOM 1331 N N . VAL A 1 167 ? -1.107 -12.851 -16.828 1.00 81.06 167 VAL A N 1
ATOM 1332 C CA . VAL A 1 167 ? -0.229 -12.086 -17.723 1.00 81.06 167 VAL A CA 1
ATOM 1333 C C . VAL A 1 167 ? -0.991 -10.962 -18.427 1.00 81.06 167 VAL A C 1
ATOM 1335 O O . VAL A 1 167 ? -0.538 -9.825 -18.404 1.00 81.06 167 VAL A O 1
ATOM 1338 N N . TRP A 1 168 ? -2.144 -11.252 -19.026 1.00 83.19 168 TRP A N 1
ATOM 1339 C CA . TRP A 1 168 ? -2.864 -10.298 -19.873 1.00 83.19 168 TRP A CA 1
ATOM 1340 C C . TRP A 1 168 ? -3.692 -9.265 -19.111 1.00 83.19 168 TRP A C 1
ATOM 1342 O O . TRP A 1 168 ? -3.807 -8.140 -19.586 1.00 83.19 168 TRP A O 1
ATOM 1352 N N . HIS A 1 169 ? -4.251 -9.617 -17.954 1.00 79.44 169 HIS A N 1
ATOM 1353 C CA . HIS A 1 169 ? -5.172 -8.744 -17.216 1.00 79.44 169 HIS A CA 1
ATOM 1354 C C . HIS A 1 169 ? -4.544 -8.106 -15.978 1.00 79.44 169 HIS A C 1
ATOM 1356 O O . HIS A 1 169 ? -5.110 -7.152 -15.460 1.00 79.44 169 HIS A O 1
ATOM 1362 N N . VAL A 1 170 ? -3.390 -8.603 -15.514 1.00 78.62 170 VAL A N 1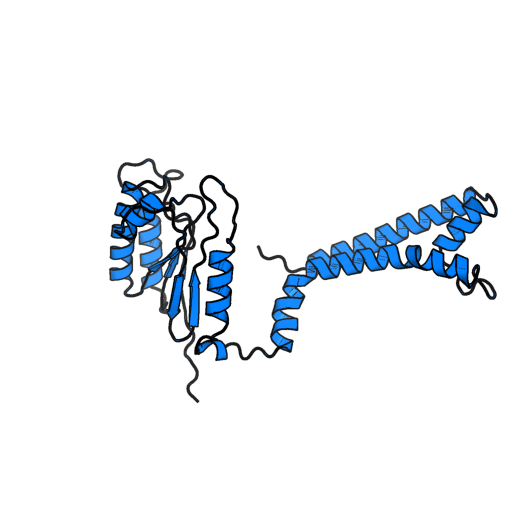
ATOM 1363 C CA . VAL A 1 170 ? -2.710 -8.072 -14.323 1.00 78.62 170 VAL A CA 1
ATOM 1364 C C . VAL A 1 170 ? -1.311 -7.573 -14.679 1.00 78.62 170 VAL A C 1
ATOM 1366 O O . VAL A 1 170 ? -1.050 -6.376 -14.617 1.00 78.62 170 VAL A O 1
ATOM 1369 N N . LEU A 1 171 ? -0.413 -8.459 -15.127 1.00 77.38 171 LEU A N 1
ATOM 1370 C CA . LEU A 1 171 ? 0.997 -8.101 -15.333 1.00 77.38 171 LEU A CA 1
ATOM 1371 C C . LEU A 1 171 ? 1.204 -7.116 -16.489 1.00 77.38 171 LEU A C 1
ATOM 1373 O O . LEU A 1 171 ? 1.945 -6.153 -16.333 1.00 77.38 171 LEU A O 1
ATOM 1377 N N . LEU A 1 172 ? 0.579 -7.338 -17.649 1.00 86.12 172 LEU A N 1
ATOM 1378 C CA . LEU A 1 172 ? 0.744 -6.456 -18.807 1.00 86.12 172 LEU A CA 1
ATOM 1379 C C . LEU A 1 172 ? 0.177 -5.048 -18.571 1.00 86.12 172 LEU A C 1
ATOM 1381 O O . LEU A 1 172 ? 0.884 -4.098 -18.905 1.00 86.12 172 LEU A O 1
ATOM 1385 N N . PRO A 1 173 ? -1.019 -4.872 -17.977 1.00 85.75 173 PRO A N 1
ATOM 1386 C CA . PRO A 1 173 ? -1.501 -3.550 -17.586 1.00 85.75 173 PRO A CA 1
ATOM 1387 C C . PRO A 1 173 ? -0.576 -2.854 -16.585 1.00 85.75 173 PRO A C 1
ATOM 1389 O O . PRO A 1 173 ? -0.188 -1.717 -16.829 1.00 85.75 173 PRO A O 1
ATOM 1392 N N . LEU A 1 174 ? -0.122 -3.537 -15.531 1.00 83.94 174 LEU A N 1
ATOM 1393 C CA . LEU A 1 174 ? 0.775 -2.938 -14.531 1.00 83.94 174 LEU A CA 1
ATOM 1394 C C . LEU A 1 174 ? 2.153 -2.571 -15.105 1.00 83.94 174 LEU A C 1
ATOM 1396 O O . LEU A 1 174 ? 2.744 -1.560 -14.736 1.00 83.94 174 LEU A O 1
ATOM 1400 N N . LEU A 1 175 ? 2.669 -3.365 -16.046 1.00 88.88 175 LEU A N 1
ATOM 1401 C CA . LEU A 1 175 ? 3.939 -3.093 -16.725 1.00 88.88 175 LEU A CA 1
ATOM 1402 C C . LEU A 1 175 ? 3.794 -2.165 -17.935 1.00 88.88 175 LEU A C 1
ATOM 1404 O O . LEU A 1 175 ? 4.808 -1.788 -18.530 1.00 88.88 175 LEU A O 1
ATOM 1408 N N . SER A 1 176 ? 2.571 -1.785 -18.313 1.00 89.50 176 SER A N 1
ATOM 1409 C CA . SER A 1 176 ? 2.314 -0.984 -19.510 1.00 89.50 176 SER A CA 1
ATOM 1410 C C . SER A 1 176 ? 3.104 0.334 -19.556 1.00 89.50 176 SER A C 1
ATOM 1412 O O . SER A 1 176 ? 3.660 0.605 -20.625 1.00 89.50 176 SER A O 1
ATOM 1414 N N . PRO A 1 177 ? 3.312 1.101 -18.457 1.00 89.25 177 PRO A N 1
ATOM 1415 C CA . PRO A 1 177 ? 4.120 2.321 -18.523 1.00 89.25 177 PRO A CA 1
ATOM 1416 C C . PRO A 1 177 ? 5.586 2.023 -18.871 1.00 89.25 177 PRO A C 1
ATOM 1418 O O . PRO A 1 177 ? 6.183 2.688 -19.721 1.00 89.25 177 PRO A O 1
ATOM 1421 N N . THR A 1 178 ? 6.154 0.979 -18.263 1.00 91.44 178 THR A N 1
ATOM 1422 C CA . THR A 1 178 ? 7.541 0.549 -18.483 1.00 91.44 178 THR A CA 1
ATOM 1423 C C . THR A 1 178 ? 7.735 -0.000 -19.893 1.00 91.44 178 THR A C 1
ATOM 1425 O O . THR A 1 178 ? 8.706 0.349 -20.563 1.00 91.44 178 THR A O 1
ATOM 1428 N N . ILE A 1 179 ? 6.799 -0.819 -20.380 1.00 92.31 179 ILE A N 1
ATOM 1429 C CA . ILE A 1 179 ? 6.832 -1.370 -21.740 1.00 92.31 179 ILE A CA 1
ATOM 1430 C C . ILE A 1 179 ? 6.739 -0.242 -22.769 1.00 92.31 179 ILE A C 1
ATOM 1432 O O . ILE A 1 179 ? 7.530 -0.212 -23.710 1.00 92.31 179 ILE A O 1
ATOM 1436 N N . MET A 1 180 ? 5.826 0.714 -22.580 1.00 90.50 180 MET A N 1
ATOM 1437 C CA . MET A 1 180 ? 5.667 1.859 -23.481 1.00 90.50 180 MET A CA 1
ATOM 1438 C C . MET A 1 180 ? 6.917 2.737 -23.518 1.00 90.50 180 MET A C 1
ATOM 1440 O O . MET A 1 180 ? 7.343 3.159 -24.595 1.00 90.50 180 MET A O 1
ATOM 1444 N N . PHE A 1 181 ? 7.538 2.976 -22.364 1.00 91.38 181 PHE A N 1
ATOM 1445 C CA . PHE A 1 181 ? 8.791 3.717 -22.278 1.00 91.38 181 PHE A CA 1
ATOM 1446 C C . PHE A 1 181 ? 9.940 2.987 -22.986 1.00 91.38 181 PHE A C 1
ATOM 1448 O O . PHE A 1 181 ? 10.636 3.582 -23.810 1.00 91.38 181 PHE A O 1
ATOM 1455 N N . MET A 1 182 ? 10.099 1.685 -22.739 1.00 94.38 182 MET A N 1
ATOM 1456 C CA . MET A 1 182 ? 11.128 0.869 -23.390 1.00 94.38 182 MET A CA 1
ATOM 1457 C C . MET A 1 182 ? 10.915 0.774 -24.901 1.00 94.38 182 MET A C 1
ATOM 1459 O O . MET A 1 182 ? 11.879 0.867 -25.658 1.00 94.38 182 MET A O 1
ATOM 1463 N N . ALA A 1 183 ? 9.668 0.650 -25.357 1.00 94.56 183 ALA A N 1
ATOM 1464 C CA . ALA A 1 183 ? 9.322 0.651 -26.774 1.00 94.56 183 ALA A CA 1
ATOM 1465 C C . ALA A 1 183 ? 9.628 2.005 -27.436 1.00 94.56 183 ALA A C 1
ATOM 1467 O O . ALA A 1 183 ? 10.177 2.034 -28.539 1.00 94.56 183 ALA A O 1
ATOM 1468 N N . MET A 1 184 ? 9.345 3.118 -26.752 1.00 93.31 184 MET A N 1
ATOM 1469 C CA . MET A 1 184 ? 9.688 4.461 -27.222 1.00 93.31 184 MET A CA 1
ATOM 1470 C C . MET A 1 184 ? 11.203 4.618 -27.383 1.00 93.31 184 MET A C 1
ATOM 1472 O O . MET A 1 184 ? 11.662 4.962 -28.471 1.00 93.31 184 MET A O 1
ATOM 1476 N N . LEU A 1 185 ? 11.983 4.331 -26.335 1.00 93.88 185 LEU A N 1
ATOM 1477 C CA . LEU A 1 185 ? 13.444 4.449 -26.381 1.00 93.88 185 LEU A CA 1
ATOM 1478 C C . LEU A 1 185 ? 14.053 3.528 -27.437 1.00 93.88 185 LEU A C 1
ATOM 1480 O O . LEU A 1 185 ? 14.904 3.956 -28.212 1.00 93.88 185 LEU A O 1
ATOM 1484 N N . SER A 1 186 ? 13.577 2.285 -27.509 1.00 94.38 186 SER A N 1
ATOM 1485 C CA . SER A 1 186 ? 14.048 1.312 -28.496 1.00 94.38 186 SER A CA 1
ATOM 1486 C C . SER A 1 186 ? 13.769 1.790 -29.921 1.00 94.38 186 SER A C 1
ATOM 1488 O O . SER A 1 186 ? 14.637 1.682 -30.779 1.00 94.38 186 SER A O 1
ATOM 1490 N N . THR A 1 187 ? 12.598 2.384 -30.177 1.00 93.00 187 THR A N 1
ATOM 1491 C CA . THR A 1 187 ? 12.258 2.940 -31.499 1.00 93.00 187 THR A CA 1
ATOM 1492 C C . THR A 1 187 ? 13.115 4.160 -31.839 1.00 93.00 187 THR A C 1
ATOM 1494 O O . THR A 1 187 ? 13.577 4.279 -32.972 1.00 93.00 187 THR A O 1
ATOM 1497 N N . LEU A 1 188 ? 13.358 5.052 -30.872 1.00 92.31 188 LEU A N 1
ATOM 1498 C CA . LEU A 1 188 ? 14.187 6.245 -31.067 1.00 92.31 188 LEU A CA 1
ATOM 1499 C C . LEU A 1 188 ? 15.652 5.893 -31.357 1.00 92.31 188 LEU A C 1
ATOM 1501 O O . LEU A 1 188 ? 16.253 6.486 -32.250 1.00 92.31 188 LEU A O 1
ATOM 1505 N N . PHE A 1 189 ? 16.215 4.910 -30.649 1.00 91.75 189 PHE A N 1
ATOM 1506 C CA . PHE A 1 189 ? 17.631 4.556 -30.769 1.00 91.75 189 PHE A CA 1
ATOM 1507 C C . PHE A 1 189 ? 17.936 3.461 -31.790 1.00 91.75 189 PHE A C 1
ATOM 1509 O O . PHE A 1 189 ? 19.089 3.330 -32.192 1.00 91.75 189 PHE A O 1
ATOM 1516 N N . ALA A 1 190 ? 16.952 2.692 -32.265 1.00 91.44 190 ALA A N 1
ATOM 1517 C CA . ALA A 1 190 ? 17.196 1.597 -33.211 1.00 91.44 190 ALA A CA 1
ATOM 1518 C C . ALA A 1 190 ? 17.975 2.049 -34.460 1.00 91.44 190 ALA A C 1
ATOM 1520 O O . ALA A 1 190 ? 18.924 1.386 -34.888 1.00 91.44 190 ALA A O 1
ATOM 1521 N N . ALA A 1 191 ? 17.605 3.202 -35.027 1.00 87.62 191 ALA A N 1
ATOM 1522 C CA . ALA A 1 191 ? 18.283 3.760 -36.192 1.00 87.62 191 ALA A CA 1
ATOM 1523 C C . ALA A 1 191 ? 19.726 4.187 -35.869 1.00 87.62 191 ALA A C 1
ATOM 1525 O O . ALA A 1 191 ? 20.630 3.911 -36.660 1.00 87.62 191 ALA A O 1
ATOM 1526 N N . GLU A 1 192 ? 19.958 4.778 -34.696 1.00 92.38 192 GLU A N 1
ATOM 1527 C CA . GLU A 1 192 ? 21.293 5.146 -34.221 1.00 92.38 192 GLU A CA 1
ATOM 1528 C C . GLU A 1 192 ? 22.168 3.910 -33.996 1.00 92.38 192 GLU A C 1
ATOM 1530 O O . GLU A 1 192 ? 23.273 3.835 -34.519 1.00 92.38 192 GLU A O 1
ATOM 1535 N N . TRP A 1 193 ? 21.671 2.884 -33.305 1.00 92.31 193 TRP A N 1
ATOM 1536 C CA . TRP A 1 193 ? 22.432 1.656 -33.053 1.00 92.31 193 TRP A CA 1
ATOM 1537 C C . TRP A 1 193 ? 22.779 0.908 -34.338 1.00 92.31 193 TRP A C 1
ATOM 1539 O O . TRP A 1 193 ? 23.856 0.318 -34.446 1.00 92.31 193 TRP A O 1
ATOM 1549 N N . SER A 1 194 ? 21.902 0.969 -35.344 1.00 92.12 194 SER A N 1
ATOM 1550 C CA . SER A 1 194 ? 22.175 0.343 -36.635 1.00 92.12 194 SER A CA 1
ATOM 1551 C C . SER A 1 194 ? 23.344 0.985 -37.396 1.00 92.12 194 SER A C 1
ATOM 1553 O O . SER A 1 194 ? 23.974 0.304 -38.205 1.00 92.12 194 SER A O 1
ATOM 1555 N N . PHE A 1 195 ? 23.711 2.240 -37.093 1.00 93.62 195 PHE A N 1
ATOM 1556 C CA . PHE A 1 195 ? 24.863 2.924 -37.696 1.00 93.62 195 PHE A CA 1
ATOM 1557 C C . PHE A 1 195 ? 26.149 2.101 -37.605 1.00 93.62 195 PHE A C 1
ATOM 1559 O O . PHE A 1 195 ? 26.835 1.933 -38.612 1.00 93.62 195 PHE A O 1
ATOM 1566 N N . SER A 1 196 ? 26.471 1.573 -36.422 1.00 90.94 196 SER A N 1
ATOM 1567 C CA . SER A 1 196 ? 27.728 0.854 -36.198 1.00 90.94 196 SER A CA 1
ATOM 1568 C C . SER A 1 196 ? 27.823 -0.397 -37.069 1.00 90.94 196 SER A C 1
ATOM 1570 O O . SER A 1 196 ? 28.864 -0.643 -37.676 1.00 90.94 196 SER A O 1
ATOM 1572 N N . TYR A 1 197 ? 26.726 -1.146 -37.209 1.00 92.56 197 TYR A N 1
ATOM 1573 C CA . TYR A 1 197 ? 26.681 -2.317 -38.087 1.00 92.56 197 TYR A CA 1
ATOM 1574 C C . TYR A 1 197 ? 26.835 -1.924 -39.554 1.00 92.56 197 TYR A C 1
ATOM 1576 O O . TYR A 1 197 ? 27.628 -2.530 -40.275 1.00 92.56 197 TYR A O 1
ATOM 1584 N N . VAL A 1 198 ? 26.129 -0.877 -39.992 1.00 93.94 198 VAL A N 1
ATOM 1585 C CA . VAL A 1 198 ? 26.218 -0.382 -41.370 1.00 93.94 198 VAL A CA 1
ATOM 1586 C C . VAL A 1 198 ? 27.643 0.061 -41.678 1.00 93.94 198 VAL A C 1
ATOM 1588 O O . VAL A 1 198 ? 28.213 -0.392 -42.671 1.00 93.94 198 VAL A O 1
ATOM 1591 N N . ASN A 1 199 ? 28.239 0.887 -40.817 1.00 92.81 199 ASN A N 1
ATOM 1592 C CA . ASN A 1 199 ? 29.574 1.431 -41.013 1.00 92.81 199 ASN A CA 1
ATOM 1593 C C . ASN A 1 199 ? 30.643 0.333 -41.002 1.00 92.81 199 ASN A C 1
ATOM 1595 O O . ASN A 1 199 ? 31.488 0.309 -41.884 1.00 92.81 199 ASN A O 1
ATOM 1599 N N . VAL A 1 200 ? 30.605 -0.610 -40.061 1.00 94.31 200 VAL A N 1
ATOM 1600 C CA . VAL A 1 200 ? 31.654 -1.636 -39.959 1.00 94.31 200 VAL A CA 1
ATOM 1601 C C . VAL A 1 200 ? 31.525 -2.707 -41.041 1.00 94.31 200 VAL A C 1
ATOM 1603 O O . VAL A 1 200 ? 32.531 -3.093 -41.629 1.00 94.31 200 VAL A O 1
ATOM 1606 N N . LEU A 1 201 ? 30.312 -3.193 -41.314 1.00 95.06 201 LEU A N 1
ATOM 1607 C CA . LEU A 1 201 ? 30.125 -4.400 -42.127 1.00 95.06 201 LEU A CA 1
ATOM 1608 C C . LEU A 1 201 ? 29.898 -4.111 -43.608 1.00 95.06 201 LEU A C 1
ATOM 1610 O O . LEU A 1 201 ? 30.334 -4.882 -44.457 1.00 95.06 201 LEU A O 1
ATOM 1614 N N . THR A 1 202 ? 29.177 -3.036 -43.922 1.00 95.44 202 THR A N 1
ATOM 1615 C CA . THR A 1 202 ? 28.647 -2.834 -45.284 1.00 95.44 202 THR A CA 1
ATOM 1616 C C . THR A 1 202 ? 29.117 -1.543 -45.928 1.00 95.44 202 THR A C 1
ATOM 1618 O O . THR A 1 202 ? 29.083 -1.432 -47.150 1.00 95.44 202 THR A O 1
ATOM 1621 N N . GLN A 1 203 ? 29.533 -0.556 -45.126 1.00 92.31 203 GLN A N 1
ATOM 1622 C CA . GLN A 1 203 ? 29.840 0.799 -45.588 1.00 92.31 203 GLN A CA 1
ATOM 1623 C C . GLN A 1 203 ? 28.713 1.371 -46.476 1.00 92.31 203 GLN A C 1
ATOM 1625 O O . GLN A 1 203 ? 28.969 2.051 -47.465 1.00 92.31 203 GLN A O 1
ATOM 1630 N N . GLY A 1 204 ? 27.457 1.047 -46.140 1.00 90.06 204 GLY A N 1
ATOM 1631 C CA . GLY A 1 204 ? 26.265 1.441 -46.894 1.00 90.06 204 GLY A CA 1
ATOM 1632 C C . GLY A 1 204 ? 25.923 0.559 -48.104 1.00 90.06 204 GLY A C 1
ATOM 1633 O O . GLY A 1 204 ? 24.880 0.763 -48.711 1.00 90.06 204 GLY A O 1
ATOM 1634 N N . GLY A 1 205 ? 26.752 -0.411 -48.487 1.00 91.50 205 GLY A N 1
ATOM 1635 C CA . GLY A 1 205 ? 26.583 -1.176 -49.724 1.00 91.50 205 GLY A CA 1
ATOM 1636 C C . GLY A 1 205 ? 25.733 -2.456 -49.639 1.00 91.50 205 GLY A C 1
ATOM 1637 O O . GLY A 1 205 ? 25.391 -2.913 -48.547 1.00 91.50 205 GLY A O 1
ATOM 1638 N N . PRO A 1 206 ? 25.474 -3.087 -50.805 1.00 91.38 206 PRO A N 1
ATOM 1639 C CA . PRO A 1 206 ? 25.756 -2.586 -52.159 1.00 91.38 206 PRO A CA 1
ATOM 1640 C C . PRO A 1 206 ? 24.766 -1.488 -52.592 1.00 91.38 206 PRO A C 1
ATOM 1642 O O . PRO A 1 206 ? 23.619 -1.475 -52.168 1.00 91.38 206 PRO A O 1
ATOM 1645 N N . LEU A 1 207 ? 25.197 -0.554 -53.451 1.00 89.75 207 LEU A N 1
ATOM 1646 C CA . LEU A 1 207 ? 24.331 0.503 -54.018 1.00 89.75 207 LEU A CA 1
ATOM 1647 C C . LEU A 1 207 ? 23.530 1.317 -52.974 1.00 89.75 207 LEU A C 1
ATOM 1649 O O . LEU A 1 207 ? 22.370 1.648 -53.198 1.00 89.75 207 LEU A O 1
ATOM 1653 N N . ASN A 1 208 ? 24.138 1.653 -51.834 1.00 89.69 208 ASN A N 1
ATOM 1654 C CA . ASN A 1 208 ? 23.491 2.377 -50.730 1.00 89.69 208 ASN A CA 1
ATOM 1655 C C . ASN A 1 208 ? 22.315 1.635 -50.047 1.00 89.69 208 ASN A C 1
ATOM 1657 O O . ASN A 1 208 ? 21.601 2.243 -49.246 1.00 89.69 208 ASN A O 1
ATOM 1661 N N . SER A 1 209 ? 22.102 0.339 -50.307 1.00 91.88 209 SER A N 1
ATOM 1662 C CA . SER A 1 209 ? 20.920 -0.396 -49.830 1.00 91.88 209 SER A CA 1
ATOM 1663 C C . SER A 1 209 ? 20.850 -0.578 -48.313 1.00 91.88 209 SER A C 1
ATOM 1665 O O . SER A 1 209 ? 19.774 -0.830 -47.782 1.00 91.88 209 SER A O 1
ATOM 1667 N N . THR A 1 210 ? 21.979 -0.487 -47.611 1.00 93.06 210 THR A N 1
ATOM 1668 C CA . THR A 1 210 ? 22.042 -0.632 -46.146 1.00 93.06 210 THR A CA 1
ATOM 1669 C C . THR A 1 210 ? 22.199 0.707 -45.434 1.00 93.06 210 THR A C 1
ATOM 1671 O O . THR A 1 210 ? 22.374 0.745 -44.218 1.00 93.06 210 THR A O 1
ATOM 1674 N N . THR A 1 211 ? 22.155 1.821 -46.168 1.00 92.12 211 THR A N 1
ATOM 1675 C CA . THR A 1 211 ? 22.311 3.151 -45.574 1.00 92.12 211 THR A CA 1
ATOM 1676 C C . THR A 1 211 ? 21.119 3.528 -44.696 1.00 92.12 211 THR A C 1
ATOM 1678 O O . THR A 1 211 ? 19.979 3.135 -44.933 1.00 92.12 211 THR A O 1
ATOM 1681 N N . ASN A 1 212 ? 21.393 4.331 -43.670 1.00 92.81 212 ASN A N 1
ATOM 1682 C CA . ASN A 1 212 ? 20.383 4.961 -42.829 1.00 92.81 212 ASN A CA 1
ATOM 1683 C C . ASN A 1 212 ? 20.746 6.441 -42.606 1.00 92.81 212 ASN A C 1
ATOM 1685 O O . ASN A 1 212 ? 21.840 6.890 -42.964 1.00 92.81 212 ASN A O 1
ATOM 1689 N N . ILE A 1 213 ? 19.839 7.205 -41.994 1.00 92.44 213 ILE A N 1
ATOM 1690 C CA . ILE A 1 213 ? 20.025 8.651 -41.797 1.00 92.44 213 ILE A CA 1
ATOM 1691 C C . ILE A 1 213 ? 21.262 8.993 -40.946 1.00 92.44 213 ILE A C 1
ATOM 1693 O O . ILE A 1 213 ? 21.926 9.994 -41.205 1.00 92.44 213 ILE A O 1
ATOM 1697 N N . TYR A 1 214 ? 21.630 8.130 -39.994 1.00 93.44 214 TYR A N 1
ATOM 1698 C CA . TYR A 1 214 ? 22.813 8.303 -39.146 1.00 93.44 214 TYR A CA 1
ATOM 1699 C C . TYR A 1 214 ? 24.121 8.036 -39.908 1.00 93.44 214 TYR A C 1
ATOM 1701 O O . TYR A 1 214 ? 25.105 8.754 -39.734 1.00 93.44 214 TYR A O 1
ATOM 1709 N N . TYR A 1 215 ? 24.129 7.061 -40.820 1.00 94.50 215 TYR A N 1
ATOM 1710 C CA . TYR A 1 215 ? 25.247 6.796 -41.723 1.00 94.50 215 TYR A CA 1
ATOM 1711 C C . TYR A 1 215 ? 25.461 7.952 -42.705 1.00 94.50 215 TYR A C 1
ATOM 1713 O O . TYR A 1 215 ? 26.603 8.345 -42.963 1.00 94.50 215 TYR A O 1
ATOM 1721 N N . LEU A 1 216 ? 24.374 8.541 -43.214 1.00 93.38 216 LEU A N 1
ATOM 1722 C CA . LEU A 1 216 ? 24.435 9.733 -44.063 1.00 93.38 216 LEU A CA 1
ATOM 1723 C C . LEU A 1 216 ? 24.949 10.952 -43.292 1.00 93.38 216 LEU A C 1
ATOM 1725 O O . LEU A 1 216 ? 25.829 11.644 -43.794 1.00 93.38 216 LEU A O 1
ATOM 1729 N N . LEU A 1 21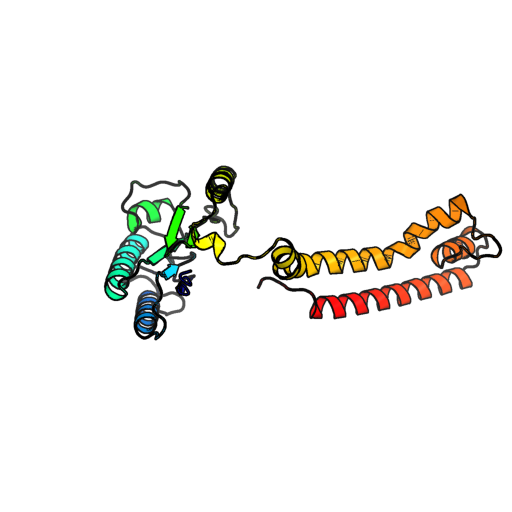7 ? 24.477 11.172 -42.061 1.00 94.62 217 LEU A N 1
ATOM 1730 C CA . LEU A 1 217 ? 24.980 12.217 -41.162 1.00 94.62 217 LEU A CA 1
ATOM 1731 C C . LEU A 1 217 ? 26.491 12.128 -40.970 1.00 94.62 217 LEU A C 1
ATOM 1733 O O . LEU A 1 217 ? 27.208 13.111 -41.162 1.00 94.62 217 LEU A O 1
ATOM 1737 N N . TRP A 1 218 ? 26.985 10.935 -40.646 1.00 93.44 218 TRP A N 1
ATOM 1738 C CA . TRP A 1 218 ? 28.412 10.713 -40.473 1.00 93.44 218 TRP A CA 1
ATOM 1739 C C . TRP A 1 218 ? 29.189 10.926 -41.779 1.00 93.44 218 TRP A C 1
ATOM 1741 O O . TRP A 1 218 ? 30.230 11.583 -41.782 1.00 93.44 218 TRP A O 1
ATOM 1751 N N . THR A 1 219 ? 28.664 10.439 -42.905 1.00 93.81 219 THR A N 1
ATOM 1752 C CA . THR A 1 219 ? 29.295 10.614 -44.220 1.00 93.81 219 THR A CA 1
ATOM 1753 C C . THR A 1 219 ? 29.380 12.094 -44.604 1.00 93.81 219 THR A C 1
ATOM 1755 O O . THR A 1 219 ? 30.454 12.571 -44.969 1.00 93.81 219 THR A O 1
ATOM 1758 N N . TYR A 1 220 ? 28.292 12.854 -44.468 1.00 95.25 220 TYR A N 1
ATOM 1759 C CA . TYR A 1 220 ? 28.285 14.280 -44.792 1.00 95.25 220 TYR A CA 1
ATOM 1760 C C . TYR A 1 220 ? 29.133 15.110 -43.830 1.00 95.25 220 TYR A C 1
ATOM 1762 O O . TYR A 1 220 ? 29.822 16.028 -44.269 1.00 95.25 220 TYR A O 1
ATOM 1770 N N . GLY A 1 221 ? 29.117 14.788 -42.536 1.00 94.12 221 GLY A N 1
ATOM 1771 C CA . GLY A 1 221 ? 29.875 15.513 -41.520 1.00 94.12 221 GLY A CA 1
ATOM 1772 C C . GLY A 1 221 ? 31.380 15.247 -41.567 1.00 94.12 221 GLY A C 1
ATOM 1773 O O . GLY A 1 221 ? 32.161 16.189 -41.474 1.00 94.12 221 GLY A O 1
ATOM 1774 N N . PHE A 1 222 ? 31.785 13.985 -41.735 1.00 92.94 222 PHE A N 1
ATOM 1775 C CA . PHE A 1 222 ? 33.166 13.550 -41.492 1.00 92.94 222 PHE A CA 1
ATOM 1776 C C . PHE A 1 222 ? 33.894 12.986 -42.716 1.00 92.94 222 PHE A C 1
ATOM 1778 O O . PHE A 1 222 ? 35.121 12.922 -42.693 1.00 92.94 222 PHE A O 1
ATOM 1785 N N . LYS A 1 223 ? 33.187 12.582 -43.784 1.00 91.88 223 LYS A N 1
ATOM 1786 C CA . LYS A 1 223 ? 33.826 12.148 -45.043 1.00 91.88 223 LYS A CA 1
ATOM 1787 C C . LYS A 1 223 ? 33.842 13.256 -46.092 1.00 91.88 223 LYS A C 1
ATOM 1789 O O . LYS A 1 223 ? 34.889 13.526 -46.668 1.00 91.88 223 LYS A O 1
ATOM 1794 N N . THR A 1 224 ? 32.696 13.882 -46.363 1.00 92.69 224 THR A N 1
ATOM 1795 C CA . THR A 1 224 ? 32.574 14.889 -47.436 1.00 92.69 224 THR A CA 1
ATOM 1796 C C . THR A 1 224 ? 32.617 16.330 -46.934 1.00 92.69 224 THR A C 1
ATOM 1798 O O . THR A 1 224 ? 32.585 17.247 -47.753 1.00 92.69 224 THR A O 1
ATOM 1801 N N . PHE A 1 225 ? 32.652 16.542 -45.612 1.00 93.50 225 PHE A N 1
ATOM 1802 C CA . PHE A 1 225 ? 32.651 17.861 -44.956 1.00 93.50 225 PHE A CA 1
ATOM 1803 C C . PHE A 1 225 ? 31.566 18.815 -45.493 1.00 93.50 225 PHE A C 1
ATOM 1805 O O . PHE A 1 225 ? 31.720 20.034 -45.555 1.00 93.50 225 PHE A O 1
ATOM 1812 N N . SER A 1 226 ? 30.433 18.245 -45.902 1.00 95.38 226 SER A N 1
ATOM 1813 C CA . SER A 1 226 ? 29.306 18.951 -46.496 1.00 95.38 226 SER A CA 1
ATOM 1814 C C . SER A 1 226 ? 28.370 19.445 -45.400 1.00 95.38 226 SER A C 1
ATOM 1816 O O . SER A 1 226 ? 27.335 18.839 -45.122 1.00 95.38 226 SER A O 1
ATOM 1818 N N . VAL A 1 227 ? 28.742 20.566 -44.779 1.00 91.88 227 VAL A N 1
ATOM 1819 C CA . VAL A 1 227 ? 28.038 21.130 -43.615 1.00 91.88 227 VAL A CA 1
ATOM 1820 C C . VAL A 1 227 ? 26.545 21.342 -43.891 1.00 91.88 227 VAL A C 1
ATOM 1822 O O . VAL A 1 227 ? 25.725 20.989 -43.054 1.00 91.88 227 VAL A O 1
ATOM 1825 N N . GLY A 1 228 ? 26.169 21.834 -45.078 1.00 95.06 228 GLY A N 1
ATOM 1826 C CA . GLY A 1 228 ? 24.759 22.049 -45.436 1.00 95.06 228 GLY A CA 1
ATOM 1827 C C . GLY A 1 228 ? 23.918 20.766 -45.425 1.00 95.06 228 GLY A C 1
ATOM 1828 O O . GLY A 1 228 ? 22.863 20.724 -44.795 1.00 95.06 228 GLY A O 1
ATOM 1829 N N . TRP A 1 229 ? 24.411 19.700 -46.065 1.00 95.25 229 TRP A N 1
ATOM 1830 C CA . TRP A 1 229 ? 23.726 18.401 -46.114 1.00 95.25 229 TRP A CA 1
ATOM 1831 C C . TRP A 1 229 ? 23.710 17.697 -44.755 1.00 95.25 229 TRP A C 1
ATOM 1833 O O . TRP A 1 229 ? 22.696 17.107 -44.385 1.00 95.25 229 TRP A O 1
ATOM 1843 N N . SER A 1 230 ? 24.799 17.806 -43.990 1.00 92.81 230 SER A N 1
ATOM 1844 C CA . SER A 1 230 ? 24.881 17.272 -42.627 1.00 92.81 230 SER A CA 1
ATOM 1845 C C . SER A 1 230 ? 23.863 17.945 -41.700 1.00 92.81 230 SER A C 1
ATOM 1847 O O . SER A 1 230 ? 23.070 17.269 -41.045 1.00 92.81 230 SER A O 1
ATOM 1849 N N . SER A 1 231 ? 23.795 19.279 -41.721 1.00 94.31 231 SER A N 1
ATOM 1850 C CA . SER A 1 231 ? 22.825 20.045 -40.932 1.00 94.31 231 SER A CA 1
ATOM 1851 C C . SER A 1 231 ? 21.380 19.743 -41.335 1.00 94.31 231 SER A C 1
ATOM 1853 O O . SER A 1 231 ? 20.534 19.559 -40.462 1.00 94.31 231 SER A O 1
ATOM 1855 N N . ALA A 1 232 ? 21.084 19.632 -42.635 1.00 95.25 232 ALA A N 1
ATOM 1856 C CA . ALA A 1 232 ? 19.750 19.256 -43.107 1.00 95.25 232 ALA A CA 1
ATOM 1857 C C . ALA A 1 232 ? 19.338 17.858 -42.609 1.00 95.25 232 ALA A C 1
ATOM 1859 O O . ALA A 1 232 ? 18.233 17.684 -42.096 1.00 95.25 232 ALA A O 1
ATOM 1860 N N . ALA A 1 233 ? 20.239 16.874 -42.687 1.00 93.25 233 ALA A N 1
ATOM 1861 C CA . ALA A 1 233 ? 19.988 15.532 -42.170 1.00 93.25 233 ALA A CA 1
ATOM 1862 C C . ALA A 1 233 ? 19.769 15.523 -40.644 1.00 93.25 233 ALA A C 1
ATOM 1864 O O . ALA A 1 233 ? 18.877 14.825 -40.163 1.00 93.25 233 ALA A O 1
ATOM 1865 N N . ALA A 1 234 ? 20.514 16.336 -39.884 1.00 93.94 234 ALA A N 1
ATOM 1866 C CA . ALA A 1 234 ? 20.359 16.448 -38.431 1.00 93.94 234 ALA A CA 1
ATOM 1867 C C . ALA A 1 234 ? 18.985 17.012 -38.042 1.00 93.94 234 ALA A C 1
ATOM 1869 O O . ALA A 1 234 ? 18.332 16.490 -37.137 1.00 93.94 234 ALA A O 1
ATOM 1870 N N . VAL A 1 235 ? 18.509 18.033 -38.763 1.00 96.31 235 VAL A N 1
ATOM 1871 C CA . VAL A 1 235 ? 17.162 18.593 -38.570 1.00 96.31 235 VAL A CA 1
ATOM 1872 C C . VAL A 1 235 ? 16.086 17.547 -38.874 1.00 96.31 235 VAL A C 1
ATOM 1874 O O . VAL A 1 235 ? 15.134 17.418 -38.104 1.00 96.31 235 VAL A O 1
ATOM 1877 N N . CYS A 1 236 ? 16.247 16.753 -39.937 1.00 94.94 236 CYS A N 1
ATOM 1878 C CA . CYS A 1 236 ? 15.323 15.658 -40.248 1.00 94.94 236 CYS A CA 1
ATOM 1879 C C . CYS A 1 236 ? 15.252 14.616 -39.120 1.00 94.94 236 CYS A C 1
ATOM 1881 O O . CYS A 1 236 ? 14.154 14.194 -38.759 1.00 94.94 236 CYS A O 1
ATOM 1883 N N . VAL A 1 237 ? 16.393 14.235 -38.532 1.00 93.94 237 VAL A N 1
ATOM 1884 C CA . VAL A 1 237 ? 16.430 13.329 -37.369 1.00 93.94 237 VAL A CA 1
ATOM 1885 C C . VAL A 1 237 ? 15.727 13.955 -36.170 1.00 93.94 237 VAL A C 1
ATOM 1887 O O . VAL A 1 237 ? 14.881 13.307 -35.563 1.00 93.94 237 VAL A O 1
ATOM 1890 N N . PHE A 1 238 ? 16.017 15.219 -35.853 1.00 94.94 238 PHE A N 1
ATOM 1891 C CA . PHE A 1 238 ? 15.393 15.913 -34.726 1.00 94.94 238 PHE A CA 1
ATOM 1892 C C . PHE A 1 238 ? 13.862 15.951 -34.848 1.00 94.94 238 PHE A C 1
ATOM 1894 O O . PHE A 1 238 ? 13.154 15.573 -33.913 1.00 94.94 238 PHE A O 1
ATOM 1901 N N . ILE A 1 239 ? 13.345 16.345 -36.016 1.00 96.38 239 ILE A N 1
ATOM 1902 C CA . ILE A 1 239 ? 11.900 16.392 -36.274 1.00 96.38 239 ILE A CA 1
ATOM 1903 C C . ILE A 1 239 ? 11.300 14.982 -36.228 1.00 96.38 239 ILE A C 1
ATOM 1905 O O . ILE A 1 239 ? 10.277 14.779 -35.576 1.00 96.38 239 ILE A O 1
ATOM 1909 N N . GLY A 1 240 ? 11.934 14.001 -36.876 1.00 94.50 240 GLY A N 1
ATOM 1910 C CA . GLY A 1 240 ? 11.461 12.615 -36.898 1.00 94.50 240 GLY A CA 1
ATOM 1911 C C . GLY A 1 240 ? 11.362 12.007 -35.498 1.00 94.50 240 GLY A C 1
ATOM 1912 O O . GLY A 1 240 ? 10.308 11.500 -35.114 1.00 94.50 240 GLY A O 1
ATOM 1913 N N . SER A 1 241 ? 12.422 12.133 -34.700 1.00 93.75 241 SER A N 1
ATOM 1914 C CA . SER A 1 241 ? 12.462 11.669 -33.310 1.00 93.75 241 SER A CA 1
ATOM 1915 C C . SER A 1 241 ? 11.449 12.398 -32.427 1.00 93.75 241 SER A C 1
ATOM 1917 O O . SER A 1 241 ? 10.793 11.771 -31.592 1.00 93.75 241 SER A O 1
ATOM 1919 N N . GLY A 1 242 ? 11.255 13.705 -32.634 1.00 95.31 242 GLY A N 1
ATOM 1920 C CA . GLY A 1 242 ? 10.228 14.483 -31.941 1.00 95.31 242 GLY A CA 1
ATOM 1921 C C . GLY A 1 242 ? 8.814 13.983 -32.246 1.00 95.31 242 GLY A C 1
ATOM 1922 O O . GLY A 1 242 ? 8.018 13.780 -31.330 1.00 95.31 242 GLY A O 1
ATOM 1923 N N . LEU A 1 243 ? 8.509 13.703 -33.516 1.00 96.38 243 LEU A N 1
ATOM 1924 C CA . LEU A 1 243 ? 7.213 13.156 -33.928 1.00 96.38 243 LEU A CA 1
ATOM 1925 C C . LEU A 1 243 ? 6.967 11.762 -33.340 1.00 96.38 243 LEU A C 1
ATOM 1927 O O . LEU A 1 243 ? 5.892 11.521 -32.790 1.00 96.38 243 LEU A O 1
ATOM 1931 N N . ILE A 1 244 ? 7.963 10.871 -33.396 1.00 94.50 244 ILE A N 1
ATOM 1932 C CA . ILE A 1 244 ? 7.892 9.540 -32.774 1.00 94.50 244 ILE A CA 1
ATOM 1933 C C . ILE A 1 244 ? 7.623 9.677 -31.272 1.00 94.50 244 ILE A C 1
ATOM 1935 O O . ILE A 1 244 ? 6.690 9.060 -30.757 1.00 94.50 244 ILE A O 1
ATOM 1939 N N . SER A 1 245 ? 8.371 10.539 -30.579 1.00 93.69 245 SER A N 1
ATOM 1940 C CA . SER A 1 245 ? 8.192 10.780 -29.143 1.00 93.69 245 SER A CA 1
ATOM 1941 C C . SER A 1 245 ? 6.778 11.269 -28.822 1.00 93.69 245 SER A C 1
ATOM 1943 O O . SER A 1 245 ? 6.128 10.732 -27.928 1.00 93.69 245 SER A O 1
ATOM 1945 N N . LEU A 1 246 ? 6.247 12.231 -29.585 1.00 95.25 246 LEU A N 1
ATOM 1946 C CA . LEU A 1 246 ? 4.886 12.745 -29.392 1.00 95.25 246 LEU A CA 1
ATOM 1947 C C . LEU A 1 246 ? 3.816 11.663 -29.595 1.00 95.25 246 LEU A C 1
ATOM 1949 O O . LEU A 1 246 ? 2.832 11.626 -28.851 1.00 95.25 246 LEU A O 1
ATOM 1953 N N . VAL A 1 247 ? 3.997 10.778 -30.580 1.00 95.50 247 VAL A N 1
ATOM 1954 C CA . VAL A 1 247 ? 3.102 9.634 -30.813 1.00 95.50 247 VAL A CA 1
ATOM 1955 C C . VAL A 1 247 ? 3.133 8.679 -29.619 1.00 95.50 247 VAL A C 1
ATOM 1957 O O . VAL A 1 247 ? 2.073 8.347 -29.085 1.00 95.50 247 VAL A O 1
ATOM 1960 N N . PHE A 1 248 ? 4.319 8.301 -29.140 1.00 93.25 248 PHE A N 1
ATOM 1961 C CA . PHE A 1 248 ? 4.468 7.426 -27.974 1.00 93.25 248 PHE A CA 1
ATOM 1962 C C . PHE A 1 248 ? 3.916 8.049 -26.691 1.00 93.25 248 PHE A C 1
ATOM 1964 O O . PHE A 1 248 ? 3.239 7.362 -25.931 1.00 93.25 248 PHE A O 1
ATOM 1971 N N . MET A 1 249 ? 4.113 9.351 -26.467 1.00 90.81 249 MET A N 1
ATOM 1972 C CA . MET A 1 249 ? 3.529 10.058 -25.322 1.00 90.81 249 MET A CA 1
ATOM 1973 C C . MET A 1 249 ? 1.998 10.042 -25.359 1.00 90.81 249 MET A C 1
ATOM 1975 O O . MET A 1 249 ? 1.359 9.812 -24.332 1.00 90.81 249 MET A O 1
ATOM 1979 N N . LYS A 1 250 ? 1.388 10.264 -26.532 1.00 92.50 250 LYS A N 1
ATOM 1980 C CA . LYS A 1 250 ? -0.074 10.187 -26.692 1.00 92.50 250 LYS A CA 1
ATOM 1981 C C . LYS A 1 250 ? -0.600 8.769 -26.471 1.00 92.50 250 LYS A C 1
ATOM 1983 O O . LYS A 1 250 ? -1.634 8.611 -25.829 1.00 92.50 250 LYS A O 1
ATOM 1988 N N . LEU A 1 251 ? 0.099 7.756 -26.981 1.00 91.50 251 LEU A N 1
ATOM 1989 C CA . LEU A 1 251 ? -0.259 6.351 -26.777 1.00 91.50 251 LEU A CA 1
ATOM 1990 C C . LEU A 1 251 ? -0.114 5.941 -25.311 1.00 91.50 251 LEU A C 1
ATOM 1992 O O . LEU A 1 251 ? -1.027 5.324 -24.775 1.00 91.50 251 LEU A O 1
ATOM 1996 N N . SER A 1 252 ? 0.974 6.339 -24.650 1.00 89.94 252 SER A N 1
ATOM 1997 C CA . SER A 1 252 ? 1.213 6.056 -23.232 1.00 89.94 252 SER A CA 1
ATOM 1998 C C . SER A 1 252 ? 0.092 6.626 -22.365 1.00 89.94 252 SER A C 1
ATOM 2000 O O . SER A 1 252 ? -0.496 5.897 -21.584 1.00 89.94 252 SER A O 1
ATOM 2002 N N . LYS A 1 253 ? -0.343 7.872 -22.591 1.00 86.38 253 LYS A N 1
ATOM 2003 C CA . LYS A 1 253 ? -1.492 8.439 -21.857 1.00 86.38 253 LYS A CA 1
ATOM 2004 C C . LYS A 1 253 ? -2.798 7.647 -22.007 1.00 86.38 253 LYS A C 1
ATOM 2006 O O . LYS A 1 253 ? -3.676 7.788 -21.167 1.00 86.38 253 LYS A O 1
ATOM 2011 N N . LYS A 1 254 ? -2.960 6.886 -23.093 1.00 84.44 254 LYS A N 1
ATOM 2012 C CA . LYS A 1 254 ? -4.186 6.132 -23.390 1.00 84.44 254 LYS A CA 1
ATOM 2013 C C . LYS A 1 254 ? -4.103 4.662 -22.973 1.00 84.44 254 LYS A C 1
ATOM 2015 O O . L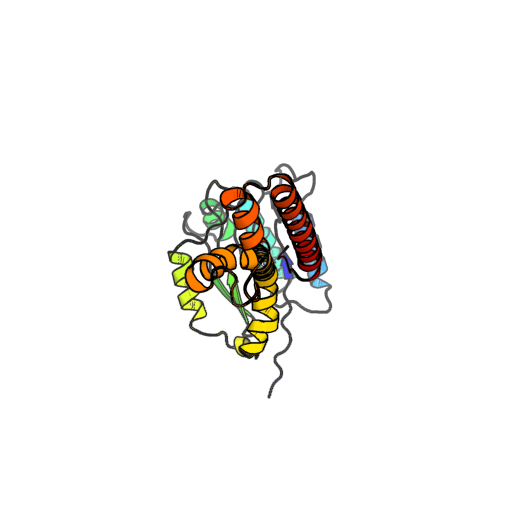YS A 1 254 ? -5.132 4.066 -22.683 1.00 84.44 254 LYS A O 1
ATOM 2020 N N . LEU A 1 255 ? -2.910 4.077 -23.030 1.00 82.62 255 LEU A N 1
ATOM 2021 C CA . LEU A 1 255 ? -2.680 2.643 -22.844 1.00 82.62 255 LEU A CA 1
ATOM 2022 C C . LEU A 1 255 ? -2.008 2.312 -21.511 1.00 82.62 255 LEU A C 1
ATOM 2024 O O . LEU A 1 255 ? -2.080 1.163 -21.086 1.00 82.62 255 LEU A O 1
ATOM 2028 N N . SER A 1 256 ? -1.350 3.284 -20.878 1.00 83.38 256 SER A N 1
ATOM 2029 C CA . SER A 1 256 ? -0.674 3.080 -19.603 1.00 83.38 256 SER A CA 1
ATOM 2030 C C . SER A 1 256 ? -1.683 3.114 -18.464 1.00 83.38 256 SER A C 1
ATOM 2032 O O . SER A 1 256 ? -2.388 4.107 -18.272 1.00 83.38 256 SER A O 1
ATOM 2034 N N . PHE A 1 257 ? -1.729 2.026 -17.708 1.00 77.62 257 PHE A N 1
ATOM 2035 C CA . PHE A 1 257 ? -2.426 1.956 -16.435 1.00 77.62 257 PHE A CA 1
ATOM 2036 C C . PHE A 1 257 ? -1.480 2.448 -15.337 1.00 77.62 257 PHE A C 1
ATOM 2038 O O . PHE A 1 257 ? -0.335 2.001 -15.256 1.00 77.62 257 PHE A O 1
ATOM 2045 N N . TYR A 1 258 ? -1.950 3.393 -14.530 1.00 73.25 258 TYR A N 1
ATOM 2046 C CA . TYR A 1 258 ? -1.246 3.884 -13.352 1.00 73.25 258 TYR A CA 1
ATOM 2047 C C . TYR A 1 258 ? -2.057 3.433 -12.137 1.00 73.25 258 TYR A C 1
ATOM 2049 O O . TYR A 1 258 ? -3.259 3.700 -12.101 1.00 73.25 258 TYR A O 1
ATOM 2057 N N . ASP A 1 259 ? -1.423 2.746 -11.183 1.00 54.91 259 ASP A N 1
ATOM 2058 C CA . ASP A 1 259 ? -2.009 2.574 -9.850 1.00 54.91 259 ASP A CA 1
ATOM 2059 C C . ASP A 1 259 ? -2.091 3.975 -9.226 1.00 54.91 259 ASP A C 1
ATOM 2061 O O . ASP A 1 259 ? -1.057 4.616 -9.020 1.00 54.91 259 ASP A O 1
ATOM 2065 N N . ASN A 1 260 ? -3.313 4.476 -9.033 1.00 41.84 260 ASN A N 1
ATOM 2066 C CA . ASN A 1 260 ? -3.579 5.680 -8.243 1.00 41.84 260 ASN A CA 1
ATOM 2067 C C . ASN A 1 260 ? -3.855 5.274 -6.802 1.00 41.84 260 ASN A C 1
ATOM 2069 O O . ASN A 1 260 ? -4.678 4.346 -6.628 1.00 41.84 260 ASN A O 1
#

Foldseek 3Di:
DDDQDDAAEAEAEQLAFDAPPDDDDVNDRSLVVVVVVLVVQQVDPDQHQEYEYQENQHNQQALRRQLVSQVSQVVSCVVSVHYYHYAYAQNHAQQSNCCRRVVHHGDRDHDWDWDDGSQDIDTHGHQYDHPDNGGDDDPVNVVVVVVVVVDHTRCSCVVVQPPVNCVPVPVCQQCVLVVLVVVLVCVLCVLVVLLVVCVPPPLCDDVNVSDGLNSQLCCCVPVVVPVVSNVVSVVVSVVVSVVSVVVSVVVCVVRHDDDD

Secondary structure (DSSP, 8-state):
-PPPPPP--EEE----B--TTSPPBTTB-HHHHHHHHHHHHHH-SS--S-EEE-S--BSS--HHHHHHHHHHHHHHHHHHTS-EEE---TT--HHHHHHHTS-SPP------EEEEETTEEEEE---B-TTSS-B---HHHHHHHHHHHHS--GGGGSS---HHHHIIIIIHHHHHHHHHHHHHHHHHHHHHHHHHHIIIIITT-STTTT--HHHHHHIIIIIS--HHHHHHHHHHHHHHHHHHHHHHHHHHHHH-----

Sequence (260 aa):
MTTMEPIFFIHLTDIHISAPGKKPLFGLEMSEKLRAACAEIRTLEAKPSFVVISGDLTHDGDLEDYRFLKKLLDAEEALLGIPIHVALGNHDFREPFREGYLEEEPSNESYYYSFMADGLRIVMLNTQVPGTHNGRIDEVQLAWLKHLLAEPAPAARIDRANRWQIVWHVLLPLLSPTIMFMAMLSTLFAAEWSFSYVNVLTQGGPLNSTTNIYYLLWTYGFKTFSVGWSSAAAVCVFIGSGLISLVFMKLSKKLSFYDN